Protein AF-A0A367IW79-F1 (afdb_monomer_lite)

Structure (mmCIF, N/CA/C/O backbone):
data_AF-A0A367IW79-F1
#
_entry.id   AF-A0A367IW79-F1
#
loop_
_atom_site.group_PDB
_atom_site.id
_atom_site.type_symbol
_atom_site.label_atom_id
_atom_site.label_alt_id
_atom_site.label_comp_id
_atom_site.label_asym_id
_atom_site.label_entity_id
_atom_site.label_seq_id
_atom_site.pdbx_PDB_ins_code
_atom_site.Cartn_x
_atom_site.Cartn_y
_atom_site.Cartn_z
_atom_site.occupancy
_atom_site.B_iso_or_equiv
_atom_site.auth_seq_id
_atom_site.auth_comp_id
_atom_site.auth_asym_id
_atom_site.auth_atom_id
_atom_site.pdbx_PDB_model_num
ATOM 1 N N . MET A 1 1 ? -2.293 7.408 -45.514 1.00 47.38 1 MET A N 1
ATOM 2 C CA . MET A 1 1 ? -1.180 6.440 -45.334 1.00 47.38 1 MET A CA 1
ATOM 3 C C . MET A 1 1 ? -1.683 4.996 -45.491 1.00 47.38 1 MET A C 1
ATOM 5 O O . MET A 1 1 ? -0.898 4.066 -45.421 1.00 47.38 1 MET A O 1
ATOM 9 N N . ASP A 1 2 ? -2.969 4.814 -45.803 1.00 53.84 2 ASP A N 1
ATOM 10 C CA . ASP A 1 2 ? -3.762 3.587 -45.620 1.00 53.84 2 ASP A CA 1
ATOM 11 C C . ASP A 1 2 ? -3.792 2.660 -46.850 1.00 53.84 2 ASP A C 1
ATOM 13 O O . ASP A 1 2 ? -4.723 1.886 -47.039 1.00 53.84 2 ASP A O 1
ATOM 17 N N . LYS A 1 3 ? -2.796 2.774 -47.737 1.00 63.28 3 LYS A N 1
ATOM 18 C CA . LYS A 1 3 ? -2.649 1.950 -48.958 1.00 63.28 3 LYS A CA 1
ATOM 19 C C . LYS A 1 3 ? -1.242 1.368 -49.106 1.00 63.28 3 LYS A C 1
ATOM 21 O O . LYS A 1 3 ? -0.773 1.142 -50.220 1.00 63.28 3 LYS A O 1
ATOM 26 N N . TRP A 1 4 ? -0.506 1.245 -48.007 1.00 70.12 4 TRP A N 1
ATOM 27 C CA . TRP A 1 4 ? 0.804 0.604 -48.026 1.00 70.12 4 TRP A CA 1
ATOM 28 C C . TRP A 1 4 ? 0.654 -0.795 -47.451 1.00 70.12 4 TRP A C 1
ATOM 30 O O . TRP A 1 4 ? 0.354 -0.948 -46.272 1.00 70.12 4 TRP A O 1
ATOM 40 N N . ASP A 1 5 ? 0.848 -1.796 -48.302 1.00 75.44 5 ASP A N 1
ATOM 41 C CA . ASP A 1 5 ? 0.901 -3.192 -47.884 1.00 75.44 5 ASP A CA 1
ATOM 42 C C . ASP A 1 5 ? 2.098 -3.406 -46.942 1.00 75.44 5 ASP A C 1
ATOM 44 O O . ASP A 1 5 ? 3.122 -2.722 -47.061 1.00 75.44 5 ASP A O 1
ATOM 48 N N . GLN A 1 6 ? 1.977 -4.353 -46.009 1.00 71.75 6 GLN A N 1
ATOM 49 C CA . GLN A 1 6 ? 2.986 -4.648 -44.980 1.00 71.75 6 GLN A CA 1
ATOM 50 C C . GLN A 1 6 ? 4.397 -4.833 -45.571 1.00 71.75 6 GLN A C 1
ATOM 52 O O . GLN A 1 6 ? 5.367 -4.288 -45.051 1.00 71.75 6 GLN A O 1
ATOM 57 N N . GLU A 1 7 ? 4.507 -5.490 -46.727 1.00 72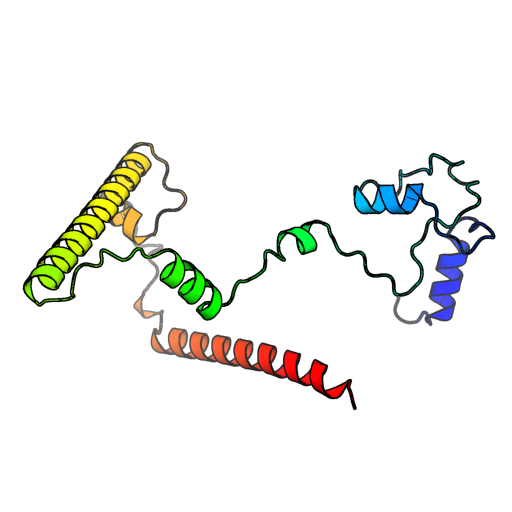.88 7 GLU A N 1
ATOM 58 C CA . GLU A 1 7 ? 5.774 -5.673 -47.448 1.00 72.88 7 GLU A CA 1
ATOM 59 C C . GLU A 1 7 ? 6.397 -4.345 -47.908 1.00 72.88 7 GLU A C 1
ATOM 61 O O . GLU A 1 7 ? 7.615 -4.157 -47.879 1.00 72.88 7 GLU A O 1
ATOM 66 N N . LYS A 1 8 ? 5.565 -3.382 -48.316 1.00 73.25 8 LYS A N 1
ATOM 67 C CA . LYS A 1 8 ? 6.014 -2.064 -48.772 1.00 73.25 8 LYS A CA 1
ATOM 68 C C . LYS A 1 8 ? 6.454 -1.191 -47.600 1.00 73.25 8 LYS A C 1
ATOM 70 O O . LYS A 1 8 ? 7.414 -0.430 -47.730 1.00 73.25 8 LYS A O 1
ATOM 75 N N . LEU A 1 9 ? 5.796 -1.328 -46.449 1.00 71.94 9 LEU A N 1
ATOM 76 C CA . LEU A 1 9 ? 6.240 -0.729 -45.190 1.00 71.94 9 LEU A CA 1
ATOM 77 C C . LEU A 1 9 ? 7.589 -1.308 -44.753 1.00 71.94 9 LEU A C 1
ATOM 79 O O . LEU A 1 9 ? 8.504 -0.543 -44.450 1.00 71.94 9 LEU A O 1
ATOM 83 N N . GLU A 1 10 ? 7.752 -2.628 -44.804 1.00 70.06 10 GLU A N 1
ATOM 84 C CA . GLU A 1 10 ? 9.011 -3.301 -44.469 1.00 70.06 10 GLU A CA 1
ATOM 85 C C . GLU A 1 10 ? 10.159 -2.877 -45.393 1.00 70.06 10 GLU A C 1
ATOM 87 O O . GLU A 1 10 ? 11.248 -2.584 -44.903 1.00 70.06 10 GLU A O 1
ATOM 92 N N . GLN A 1 11 ? 9.921 -2.721 -46.699 1.00 71.56 11 GLN A N 1
ATOM 93 C CA . GLN A 1 11 ? 10.927 -2.206 -47.643 1.00 71.56 11 GLN A CA 1
ATOM 94 C C . GLN A 1 11 ? 11.335 -0.751 -47.354 1.00 71.56 11 GLN A C 1
ATOM 96 O O . GLN A 1 11 ? 12.514 -0.389 -47.447 1.00 71.56 11 GLN A O 1
ATOM 101 N N . VAL A 1 12 ? 10.386 0.111 -46.980 1.00 70.06 12 VAL A N 1
ATOM 102 C CA . VAL A 1 12 ? 10.679 1.514 -46.631 1.00 70.06 12 VAL A CA 1
ATOM 103 C C . VAL A 1 12 ? 11.388 1.614 -45.274 1.00 70.06 12 VAL A C 1
ATOM 105 O O . VAL A 1 12 ? 12.249 2.475 -45.089 1.00 70.06 12 VAL A O 1
ATOM 108 N N . VAL A 1 13 ? 11.086 0.720 -44.332 1.00 65.19 13 VAL A N 1
ATOM 109 C CA . VAL A 1 13 ? 11.783 0.638 -43.040 1.00 65.19 13 VAL A CA 1
ATOM 110 C C . VAL A 1 13 ? 13.196 0.083 -43.223 1.00 65.19 13 VAL A C 1
ATOM 112 O O . VAL A 1 13 ? 14.143 0.673 -42.711 1.00 65.19 13 VAL A O 1
ATOM 115 N N . GLN A 1 14 ? 13.376 -0.970 -44.022 1.00 64.12 14 GLN A N 1
ATOM 116 C CA . GLN A 1 14 ? 14.695 -1.531 -44.338 1.00 64.12 14 GLN A CA 1
ATOM 117 C C . GLN A 1 14 ? 15.586 -0.557 -45.120 1.00 64.12 14 GLN A C 1
ATOM 119 O O . GLN A 1 14 ? 16.795 -0.551 -44.913 1.00 64.12 14 GLN A O 1
ATOM 124 N N . SER A 1 15 ? 15.016 0.296 -45.978 1.00 62.56 15 SER A N 1
ATOM 125 C CA . SER A 1 15 ? 15.785 1.334 -46.686 1.00 62.56 15 SER A CA 1
ATOM 126 C C . SER A 1 15 ? 16.146 2.542 -45.812 1.00 62.56 15 SER A C 1
ATOM 128 O O . SER A 1 15 ? 17.090 3.261 -46.139 1.00 62.56 15 SER A O 1
ATOM 130 N N . LYS A 1 16 ? 15.439 2.760 -44.693 1.00 58.78 16 LYS A N 1
ATOM 131 C CA . LYS A 1 16 ? 15.739 3.818 -43.710 1.00 58.78 16 LYS A CA 1
ATOM 132 C C . LYS A 1 16 ? 16.613 3.347 -42.547 1.00 58.78 16 LYS A C 1
ATOM 134 O O . LYS A 1 16 ? 17.366 4.149 -41.997 1.00 58.78 16 LYS A O 1
ATOM 139 N N . SER A 1 17 ? 16.530 2.077 -42.162 1.00 58.81 17 SER A N 1
ATOM 140 C CA . SER A 1 17 ? 17.414 1.486 -41.160 1.00 58.81 17 SER A CA 1
ATOM 141 C C . SER A 1 17 ? 18.809 1.289 -41.751 1.00 58.81 17 SER A C 1
ATOM 143 O O . SER A 1 17 ? 18.986 0.629 -42.769 1.00 58.81 17 SER A O 1
ATOM 145 N N . GLY A 1 18 ? 19.823 1.852 -41.092 1.00 59.69 18 GLY A N 1
ATOM 146 C CA . GLY A 1 18 ? 21.223 1.626 -41.451 1.00 59.69 18 GLY A CA 1
ATOM 147 C C . GLY A 1 18 ? 21.587 0.135 -41.486 1.00 59.69 18 GLY A C 1
ATOM 148 O O . GLY A 1 18 ? 20.914 -0.697 -40.869 1.00 59.69 18 GLY A O 1
ATOM 149 N N . LYS A 1 19 ? 22.665 -0.181 -42.224 1.00 60.19 19 LYS A N 1
ATOM 150 C CA . LYS A 1 19 ? 23.209 -1.535 -42.437 1.00 60.19 19 LYS A CA 1
ATOM 151 C C . LYS A 1 19 ? 23.152 -2.353 -41.145 1.00 60.19 19 LYS A C 1
ATOM 153 O O . LYS A 1 19 ? 23.870 -2.057 -40.194 1.00 60.19 19 LYS A O 1
ATOM 158 N N . GLN A 1 20 ? 22.293 -3.369 -41.121 1.00 61.88 20 GLN A N 1
ATOM 159 C CA . GLN A 1 20 ? 22.241 -4.297 -40.000 1.00 61.88 20 GLN A CA 1
ATOM 160 C C . GLN A 1 20 ? 23.488 -5.188 -40.032 1.00 61.88 20 GLN A C 1
ATOM 162 O O . GLN A 1 20 ? 23.940 -5.572 -41.116 1.00 61.88 20 GLN A O 1
ATOM 167 N N . PRO A 1 21 ? 24.073 -5.501 -38.870 1.00 66.44 21 PRO A N 1
ATOM 168 C CA . PRO A 1 21 ? 25.231 -6.371 -38.817 1.00 66.44 21 PRO A CA 1
ATOM 169 C C . PRO A 1 21 ? 24.871 -7.805 -39.235 1.00 66.44 21 PRO A C 1
ATOM 171 O O . PRO A 1 21 ? 23.726 -8.227 -39.080 1.00 66.44 21 PRO A O 1
ATOM 174 N N . PRO A 1 22 ? 25.846 -8.575 -39.747 1.00 66.50 22 PRO A N 1
ATOM 175 C CA . PRO A 1 22 ? 25.610 -9.879 -40.371 1.00 66.50 22 PRO A CA 1
ATOM 176 C C . PRO A 1 22 ? 25.340 -11.020 -39.378 1.00 66.50 22 PRO A C 1
ATOM 178 O O . PRO A 1 22 ? 25.234 -12.164 -39.805 1.00 66.50 22 PRO A O 1
ATOM 181 N N . THR A 1 23 ? 25.300 -10.756 -38.066 1.00 73.81 23 THR A N 1
ATOM 182 C CA . THR A 1 23 ? 25.113 -11.806 -37.054 1.00 73.81 23 THR A CA 1
ATOM 183 C C . THR A 1 23 ? 23.743 -11.709 -36.389 1.00 73.81 23 THR A C 1
ATOM 185 O O . THR A 1 23 ? 23.296 -10.623 -36.026 1.00 73.81 23 THR A O 1
ATOM 188 N N . ASP A 1 24 ? 23.110 -12.865 -36.177 1.00 74.25 24 ASP A N 1
ATOM 189 C CA . ASP A 1 24 ? 21.815 -12.990 -35.488 1.00 74.25 24 ASP A CA 1
ATOM 190 C C . ASP A 1 24 ? 21.933 -12.922 -33.955 1.00 74.25 24 ASP A C 1
ATOM 192 O O . ASP A 1 24 ? 20.937 -12.956 -33.233 1.00 74.25 24 ASP A O 1
ATOM 196 N N . ILE A 1 25 ? 23.157 -12.806 -33.434 1.00 82.62 25 ILE A N 1
ATOM 197 C CA . ILE A 1 25 ? 23.424 -12.699 -32.000 1.00 82.62 25 ILE A CA 1
ATOM 198 C C . ILE A 1 25 ? 23.182 -11.254 -31.556 1.00 82.62 25 ILE A C 1
ATOM 200 O O . ILE A 1 25 ? 23.768 -10.313 -32.099 1.00 82.62 25 ILE A O 1
ATOM 204 N N . VAL A 1 26 ? 22.349 -11.084 -30.529 1.00 83.88 26 VAL A N 1
ATOM 205 C CA . VAL A 1 26 ? 22.054 -9.779 -29.924 1.00 83.88 26 VAL A CA 1
ATOM 206 C C . VAL A 1 26 ? 23.263 -9.274 -29.134 1.00 83.88 26 VAL A C 1
ATOM 208 O O . VAL A 1 26 ? 23.896 -10.018 -28.383 1.00 83.88 26 VAL A O 1
ATOM 211 N N . CYS A 1 27 ? 23.591 -7.991 -29.282 1.00 86.56 27 CYS A N 1
ATOM 212 C CA . CYS A 1 27 ? 24.703 -7.374 -28.565 1.00 86.56 27 CYS A CA 1
ATOM 213 C C . CYS A 1 27 ? 24.458 -7.349 -27.045 1.00 86.56 27 CYS A C 1
ATOM 215 O O . CYS A 1 27 ? 23.433 -6.856 -26.578 1.00 86.56 27 CYS A O 1
ATOM 217 N N . LYS A 1 28 ? 25.439 -7.793 -26.247 1.00 87.12 28 LYS A N 1
ATOM 218 C CA . LYS A 1 28 ? 25.352 -7.774 -24.774 1.00 87.12 28 LYS A CA 1
ATOM 219 C C . LYS A 1 28 ? 25.115 -6.365 -24.211 1.00 87.12 28 LYS A C 1
ATOM 221 O O . LYS A 1 28 ? 24.285 -6.186 -23.330 1.00 87.12 28 LYS A O 1
ATOM 226 N N . PHE A 1 29 ? 25.807 -5.365 -24.756 1.00 85.50 29 PHE A N 1
ATOM 227 C CA . PHE A 1 29 ? 25.670 -3.971 -24.320 1.00 85.50 29 PHE A CA 1
ATOM 228 C C . PHE A 1 29 ? 24.311 -3.369 -24.681 1.00 85.50 29 PHE A C 1
ATOM 230 O O . PHE A 1 29 ? 23.856 -2.438 -24.027 1.00 85.50 29 PHE A O 1
ATOM 237 N N . PHE A 1 30 ? 23.654 -3.907 -25.709 1.00 85.56 30 PHE A N 1
ATOM 238 C CA . PHE A 1 30 ? 22.299 -3.511 -26.069 1.00 85.56 30 PHE A CA 1
ATOM 239 C C . PHE A 1 30 ? 21.277 -4.044 -25.063 1.00 85.56 30 PHE A C 1
ATOM 241 O O . PHE A 1 30 ? 20.417 -3.285 -24.627 1.00 85.56 30 PHE A O 1
ATOM 248 N N . LEU A 1 31 ? 21.420 -5.299 -24.619 1.00 85.62 31 LEU A N 1
ATOM 249 C CA . LEU A 1 31 ? 20.585 -5.853 -23.546 1.00 85.62 31 LEU A CA 1
ATOM 250 C C . LEU A 1 31 ? 20.727 -5.035 -22.252 1.00 85.62 31 LEU A C 1
ATOM 252 O O . LEU A 1 31 ? 19.726 -4.645 -21.660 1.00 85.62 31 LEU A O 1
ATOM 256 N N . GLU A 1 32 ? 21.955 -4.675 -21.875 1.00 85.31 32 GLU A N 1
ATOM 257 C CA . GLU A 1 32 ? 22.221 -3.838 -20.696 1.00 85.31 32 GLU A CA 1
ATOM 258 C C . GLU A 1 32 ? 21.640 -2.416 -20.829 1.00 85.31 32 GLU A C 1
ATOM 260 O O . GLU A 1 32 ? 21.086 -1.861 -19.876 1.00 85.31 32 GLU A O 1
ATOM 265 N N . ALA A 1 33 ? 21.721 -1.812 -22.019 1.00 85.69 33 ALA A N 1
ATOM 266 C CA . ALA A 1 33 ? 21.139 -0.498 -22.290 1.00 85.69 33 ALA A CA 1
ATOM 267 C C . ALA A 1 33 ? 19.606 -0.510 -22.229 1.00 85.69 33 ALA A C 1
ATOM 269 O O . ALA A 1 33 ? 19.0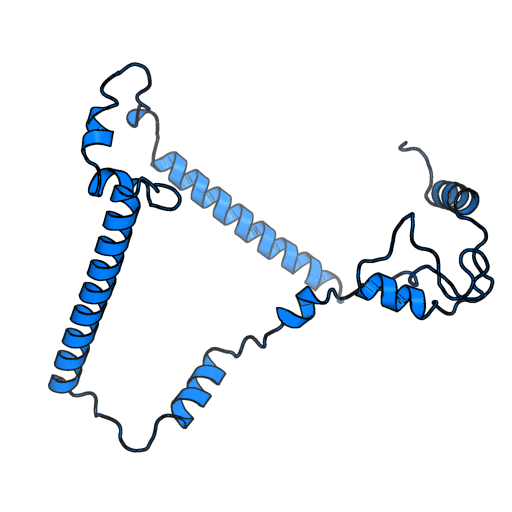01 0.441 -21.732 1.00 85.69 33 ALA A O 1
ATOM 270 N N . ILE A 1 34 ? 18.983 -1.595 -22.690 1.00 84.12 34 ILE A N 1
ATOM 271 C CA . ILE A 1 34 ? 17.538 -1.802 -22.584 1.00 84.12 34 ILE A CA 1
ATOM 272 C C . ILE A 1 34 ? 17.127 -2.002 -21.123 1.00 84.12 34 ILE A C 1
ATOM 274 O O . ILE A 1 34 ? 16.224 -1.324 -20.645 1.00 84.12 34 ILE A O 1
ATOM 278 N N . GLU A 1 35 ? 17.833 -2.849 -20.372 1.00 82.25 35 GLU A N 1
ATOM 279 C CA . GLU A 1 35 ? 17.561 -3.084 -18.945 1.00 82.25 35 GLU A CA 1
ATOM 280 C C . GLU A 1 35 ? 17.790 -1.855 -18.051 1.00 82.25 35 GLU A C 1
ATOM 282 O O . GLU A 1 35 ? 17.310 -1.806 -16.911 1.00 82.25 35 GLU A O 1
ATOM 287 N N . SER A 1 36 ? 18.567 -0.885 -18.533 1.00 81.38 36 SER A N 1
ATOM 288 C CA . SER A 1 36 ? 18.826 0.388 -17.859 1.00 81.38 36 SER A CA 1
ATOM 289 C C . SER A 1 36 ? 18.028 1.560 -18.437 1.00 81.38 36 SER A C 1
ATOM 291 O O . SER A 1 36 ? 18.232 2.685 -17.985 1.00 81.38 36 SER A O 1
ATOM 293 N N . ASN A 1 37 ? 17.117 1.320 -19.393 1.00 79.56 37 ASN A N 1
ATOM 294 C CA . ASN A 1 37 ? 16.337 2.349 -20.099 1.00 79.56 37 ASN A CA 1
ATOM 295 C C . ASN A 1 37 ? 17.195 3.467 -20.728 1.00 79.56 37 ASN A C 1
ATOM 297 O O . ASN A 1 37 ? 16.747 4.600 -20.886 1.00 79.56 37 ASN A O 1
ATOM 301 N N . LYS A 1 38 ? 18.446 3.161 -21.086 1.00 80.50 38 LYS A N 1
ATOM 302 C CA . LYS A 1 38 ? 19.393 4.093 -21.725 1.00 80.50 38 LYS A CA 1
ATOM 303 C C . LYS A 1 38 ? 19.454 3.927 -23.245 1.00 80.50 38 LYS A C 1
ATOM 305 O O . LYS A 1 38 ? 20.257 4.591 -23.896 1.00 80.50 38 LYS A O 1
ATOM 310 N N . TYR A 1 39 ? 18.640 3.036 -23.809 1.00 76.94 39 TYR A N 1
ATOM 311 C CA . TYR A 1 39 ? 18.519 2.851 -25.252 1.00 76.94 39 TYR A CA 1
ATOM 312 C C . TYR A 1 39 ? 17.720 4.006 -25.881 1.00 76.94 39 TYR A C 1
ATOM 314 O O . TYR A 1 39 ? 16.771 4.515 -25.289 1.00 76.94 39 TYR A O 1
ATOM 322 N N . GLY A 1 40 ? 18.098 4.447 -27.081 1.00 74.38 40 GLY A N 1
ATOM 323 C CA . GLY A 1 40 ? 17.420 5.552 -27.759 1.00 74.38 40 GLY A CA 1
ATOM 324 C C . GLY A 1 40 ? 18.180 6.060 -28.979 1.00 74.38 40 GLY A C 1
ATOM 325 O O . GLY A 1 40 ? 19.207 5.507 -29.357 1.00 74.38 40 GLY A O 1
ATOM 326 N N . TRP A 1 41 ? 17.682 7.141 -29.581 1.00 71.62 41 TRP A N 1
ATOM 327 C CA . TRP A 1 41 ? 18.242 7.729 -30.807 1.00 71.62 41 TRP A CA 1
ATOM 328 C C . TRP A 1 41 ? 19.709 8.184 -30.674 1.00 71.62 41 TRP A C 1
ATOM 330 O O . TRP A 1 41 ? 20.442 8.180 -31.655 1.00 71.62 41 TRP A O 1
ATOM 340 N N . PHE A 1 42 ? 20.149 8.532 -29.461 1.00 72.25 42 PHE A N 1
ATOM 341 C CA . PHE A 1 42 ? 21.535 8.925 -29.161 1.00 72.25 42 PHE A CA 1
ATOM 342 C C . PHE A 1 42 ? 22.381 7.794 -28.562 1.00 72.25 42 PHE A C 1
ATOM 344 O O . PHE A 1 42 ? 23.505 8.033 -28.123 1.00 72.25 42 PHE A O 1
ATOM 351 N N . TRP A 1 43 ? 21.848 6.573 -28.483 1.00 82.31 43 TRP A N 1
ATOM 352 C CA . TRP A 1 43 ? 22.581 5.457 -27.902 1.00 82.31 43 TRP A CA 1
ATOM 353 C C . TRP A 1 43 ? 23.492 4.809 -28.945 1.00 82.31 43 TRP A C 1
ATOM 355 O O . TRP A 1 43 ? 23.027 4.223 -29.922 1.00 82.31 43 TRP A O 1
ATOM 365 N N . GLU A 1 44 ? 24.799 4.879 -28.707 1.00 81.06 44 GLU A N 1
ATOM 366 C CA . GLU A 1 44 ? 25.810 4.185 -29.497 1.00 81.06 44 GLU A CA 1
ATOM 367 C C . GLU A 1 44 ? 26.378 3.006 -28.707 1.00 81.06 44 GLU A C 1
ATOM 369 O O . GLU A 1 44 ? 26.685 3.105 -27.517 1.00 81.06 44 GLU A O 1
ATOM 374 N N . CYS A 1 45 ? 26.536 1.864 -29.377 1.00 81.88 45 CYS A N 1
ATOM 375 C CA . CYS A 1 45 ? 27.113 0.691 -28.742 1.00 81.88 45 CYS A CA 1
ATOM 376 C C . CYS A 1 45 ? 28.587 0.940 -28.365 1.00 81.88 45 CYS A C 1
ATOM 378 O O . CYS A 1 45 ? 29.382 1.289 -29.236 1.00 81.88 45 CYS A O 1
ATOM 380 N N . PRO A 1 46 ? 29.021 0.659 -27.126 1.00 83.56 46 PRO A N 1
ATOM 381 C CA . PRO A 1 46 ? 30.431 0.786 -26.743 1.00 83.56 46 PRO A CA 1
ATOM 382 C C . PRO A 1 46 ? 31.343 -0.236 -27.452 1.00 83.56 46 PRO A C 1
ATOM 384 O O . PRO A 1 46 ? 32.556 -0.062 -27.494 1.00 83.56 46 PRO A O 1
ATOM 387 N N . ASN A 1 47 ? 30.774 -1.284 -28.058 1.00 72.50 47 ASN A N 1
ATOM 388 C CA . ASN A 1 47 ? 31.477 -2.293 -28.854 1.00 72.50 47 ASN A CA 1
ATOM 389 C C . ASN A 1 47 ? 31.454 -1.955 -30.359 1.00 72.50 47 ASN A C 1
ATOM 391 O O . ASN A 1 47 ? 31.057 -2.781 -31.184 1.00 72.50 47 ASN A O 1
ATOM 395 N N . GLY A 1 48 ? 31.825 -0.718 -30.705 1.00 71.38 48 GLY A N 1
ATOM 396 C CA . GLY A 1 48 ? 32.005 -0.275 -32.095 1.00 71.38 48 GLY A CA 1
ATOM 397 C C . GLY A 1 48 ? 30.865 0.551 -32.702 1.00 71.38 48 GLY A C 1
ATOM 398 O O . GLY A 1 48 ? 30.836 0.728 -33.913 1.00 71.38 48 GLY A O 1
ATOM 399 N N . GLY A 1 49 ? 29.926 1.069 -31.910 1.00 77.00 49 GLY A N 1
ATOM 400 C CA . GLY A 1 49 ? 28.880 1.989 -32.368 1.00 77.00 49 GLY A CA 1
ATOM 401 C C . GLY A 1 49 ? 28.076 1.425 -33.542 1.00 77.00 49 GLY A C 1
ATOM 402 O O . GLY A 1 49 ? 27.430 0.383 -33.426 1.00 77.00 49 GLY A O 1
ATOM 403 N N . VAL A 1 50 ? 28.160 2.101 -34.690 1.00 69.19 50 VAL A N 1
ATOM 404 C CA . VAL A 1 50 ? 27.500 1.722 -35.954 1.00 69.19 50 VAL A CA 1
ATOM 405 C C . VAL A 1 50 ? 28.150 0.498 -36.628 1.00 69.19 50 VAL A C 1
ATOM 407 O O . VAL A 1 50 ? 27.515 -0.156 -37.450 1.00 69.19 50 VAL A O 1
ATOM 410 N N . THR A 1 51 ? 29.392 0.143 -36.283 1.00 72.69 51 THR A N 1
ATOM 411 C CA . THR A 1 51 ? 30.118 -1.015 -36.845 1.00 72.69 51 THR A CA 1
ATOM 412 C C . THR A 1 51 ? 30.121 -2.236 -35.926 1.00 72.69 51 THR A C 1
ATOM 414 O O . THR A 1 51 ? 30.877 -3.182 -36.162 1.00 72.69 51 THR A O 1
ATOM 417 N N . CYS A 1 52 ? 29.281 -2.252 -34.885 1.00 78.75 52 CYS A N 1
ATOM 418 C CA . CYS A 1 52 ? 29.191 -3.408 -34.001 1.00 78.75 52 CYS A CA 1
ATOM 419 C C . CYS A 1 52 ? 28.872 -4.678 -34.796 1.00 78.75 52 CYS A C 1
ATOM 421 O O . CYS A 1 52 ? 27.978 -4.698 -35.637 1.00 78.75 52 CYS A O 1
ATOM 423 N N . LYS A 1 53 ? 29.585 -5.766 -34.497 1.00 78.94 53 LYS A N 1
ATOM 424 C CA . LYS A 1 53 ? 29.389 -7.068 -35.147 1.00 78.94 53 LYS A CA 1
ATOM 425 C C . LYS A 1 53 ? 28.036 -7.711 -34.806 1.00 78.94 53 LYS A C 1
ATOM 427 O O . LYS A 1 53 ? 27.590 -8.583 -35.548 1.00 78.94 53 LYS A O 1
ATOM 432 N N . TYR A 1 54 ? 27.417 -7.308 -33.696 1.00 83.00 54 TYR A N 1
ATOM 433 C CA . TYR A 1 54 ? 26.231 -7.928 -33.098 1.00 83.00 54 TYR A CA 1
ATOM 434 C C . TYR A 1 54 ? 24.977 -7.070 -33.282 1.00 83.00 54 TYR A C 1
ATOM 436 O O . TYR A 1 54 ? 25.060 -5.844 -33.327 1.00 83.00 54 TYR A O 1
ATOM 444 N N . ARG A 1 55 ? 23.805 -7.707 -33.352 1.00 82.31 55 ARG A N 1
ATOM 445 C CA . ARG A 1 55 ? 22.522 -7.050 -33.641 1.00 82.31 55 ARG A CA 1
ATOM 446 C C . ARG A 1 55 ? 22.063 -6.145 -32.489 1.00 82.31 55 ARG A C 1
ATOM 448 O O . ARG A 1 55 ? 22.037 -6.564 -31.332 1.00 82.31 55 ARG A O 1
ATOM 455 N N . HIS A 1 56 ? 21.652 -4.919 -32.820 1.00 81.19 56 HIS A N 1
ATOM 456 C CA . HIS A 1 56 ? 21.070 -3.926 -31.896 1.00 81.19 56 HIS A CA 1
ATOM 457 C C . HIS A 1 56 ? 19.542 -3.865 -32.002 1.00 81.19 56 HIS A C 1
ATOM 459 O O . HIS A 1 56 ? 18.942 -2.795 -32.055 1.00 81.19 56 HIS A O 1
ATOM 465 N N . ALA A 1 57 ? 18.912 -5.029 -32.107 1.00 81.69 57 ALA A N 1
ATOM 466 C CA . ALA A 1 57 ? 17.467 -5.169 -32.132 1.00 81.69 57 ALA A CA 1
ATOM 467 C C . ALA A 1 57 ? 17.101 -6.468 -31.422 1.00 81.69 57 ALA A C 1
ATOM 469 O O . ALA A 1 57 ? 17.800 -7.473 -31.577 1.00 81.69 57 ALA A O 1
ATOM 470 N N . LEU A 1 58 ? 16.022 -6.439 -30.642 1.00 79.81 58 LEU A N 1
ATOM 471 C CA . LEU A 1 58 ? 15.494 -7.648 -30.027 1.00 79.81 58 LEU A CA 1
ATOM 472 C C . LEU A 1 58 ? 14.941 -8.572 -31.126 1.00 79.81 58 LEU A C 1
ATOM 474 O O . LEU A 1 58 ? 14.391 -8.075 -32.116 1.00 79.81 58 LEU A O 1
ATOM 478 N N . PRO A 1 59 ? 15.091 -9.898 -30.985 1.00 81.12 59 PRO A N 1
ATOM 479 C CA . PRO A 1 59 ? 14.445 -10.850 -31.873 1.00 81.12 59 PRO A CA 1
ATOM 480 C C . PRO A 1 59 ? 12.923 -10.634 -31.891 1.00 81.12 59 PRO A C 1
ATOM 482 O O . PRO A 1 59 ? 12.350 -10.241 -30.866 1.00 81.12 59 PRO A O 1
ATOM 485 N N . PRO A 1 60 ? 12.257 -10.887 -33.030 1.00 79.12 60 PRO A N 1
ATOM 486 C CA . PRO A 1 60 ? 10.804 -10.794 -33.104 1.00 79.12 60 PRO A CA 1
ATOM 487 C C . PRO A 1 60 ? 10.168 -11.725 -32.058 1.00 79.12 60 PRO A C 1
ATOM 489 O O . PRO A 1 60 ? 10.558 -12.883 -31.940 1.00 79.12 60 PRO A O 1
ATOM 492 N N . GLY A 1 61 ? 9.218 -11.202 -31.276 1.00 74.69 61 GLY A N 1
ATOM 493 C CA . GLY A 1 61 ? 8.522 -11.943 -30.215 1.00 74.69 61 GLY A CA 1
ATOM 494 C C . GLY A 1 61 ? 9.148 -11.870 -28.814 1.00 74.69 61 GLY A C 1
ATOM 495 O O . GLY A 1 61 ? 8.561 -12.400 -27.873 1.00 74.69 61 GLY A O 1
ATOM 496 N N . PHE A 1 62 ? 10.295 -11.205 -28.621 1.00 76.62 62 PHE A N 1
ATOM 497 C CA . PHE A 1 62 ? 10.859 -11.029 -27.277 1.00 76.62 62 PHE A CA 1
ATOM 498 C C . PHE A 1 62 ? 10.160 -9.891 -26.518 1.00 76.62 62 PHE A C 1
ATOM 500 O O . PHE A 1 62 ? 10.265 -8.721 -26.891 1.00 76.62 62 PHE A O 1
ATOM 507 N N . VAL A 1 63 ? 9.492 -10.230 -25.414 1.00 75.44 63 VAL A N 1
ATOM 508 C CA . VAL A 1 63 ? 8.854 -9.270 -24.503 1.00 75.44 63 VAL A CA 1
ATOM 509 C C . VAL A 1 63 ? 9.792 -8.986 -23.329 1.00 75.44 63 VAL A C 1
ATOM 511 O O . VAL A 1 63 ? 10.121 -9.882 -22.551 1.00 75.44 63 VAL A O 1
ATOM 514 N N . LEU A 1 64 ? 10.231 -7.733 -23.188 1.00 69.56 64 LEU A N 1
ATOM 515 C CA . LEU A 1 64 ? 11.048 -7.306 -22.053 1.00 69.56 64 LEU A CA 1
ATOM 516 C C . LEU A 1 64 ? 10.182 -7.256 -20.787 1.00 69.56 64 LEU A C 1
ATOM 518 O O . LEU A 1 64 ? 9.293 -6.415 -20.672 1.00 69.56 64 LEU A O 1
ATOM 522 N N . LYS A 1 65 ? 10.468 -8.120 -19.809 1.00 66.81 65 LYS A N 1
ATOM 523 C CA . LYS A 1 65 ? 9.889 -7.993 -18.467 1.00 66.81 65 LYS A CA 1
ATOM 524 C C . LYS A 1 65 ? 10.529 -6.779 -17.790 1.00 66.81 65 LYS A C 1
ATOM 526 O O . LYS A 1 65 ? 11.719 -6.806 -17.478 1.00 66.81 65 LYS A O 1
ATOM 531 N N . SER A 1 66 ? 9.774 -5.694 -17.622 1.00 63.06 66 SER A N 1
ATOM 532 C CA . SER A 1 66 ? 10.259 -4.511 -16.908 1.00 63.06 66 SER A CA 1
ATOM 533 C C . SER A 1 66 ? 10.643 -4.893 -15.473 1.00 63.06 66 SER A C 1
ATOM 535 O O . SER A 1 66 ? 10.019 -5.758 -14.859 1.00 63.06 66 SER A O 1
ATOM 537 N N . LYS A 1 67 ? 11.679 -4.252 -14.915 1.00 58.72 67 LYS A N 1
ATOM 538 C CA . LYS A 1 67 ? 12.088 -4.483 -13.517 1.00 58.72 67 LYS A CA 1
ATOM 539 C C . LYS A 1 67 ? 10.952 -4.195 -12.525 1.00 58.72 67 LYS A C 1
ATOM 541 O O . LYS A 1 67 ? 10.872 -4.879 -11.516 1.00 58.72 67 LYS A O 1
ATOM 546 N N . GLN A 1 68 ? 10.051 -3.264 -12.857 1.00 56.19 68 GLN A N 1
ATOM 547 C CA . GLN A 1 68 ? 8.852 -2.977 -12.061 1.00 56.19 68 GLN A CA 1
ATOM 548 C C . GLN A 1 68 ? 7.939 -4.198 -11.922 1.00 56.19 68 GLN A C 1
ATOM 550 O O . GLN A 1 68 ? 7.518 -4.508 -10.816 1.00 56.19 68 GLN A O 1
ATOM 555 N N . ASN A 1 69 ? 7.740 -4.967 -12.996 1.00 54.34 69 ASN A N 1
ATOM 556 C CA . ASN A 1 69 ? 6.861 -6.136 -12.950 1.00 54.34 69 ASN A CA 1
ATOM 557 C C . ASN A 1 69 ? 7.425 -7.284 -12.093 1.00 54.34 69 ASN A C 1
ATOM 559 O O . ASN A 1 69 ? 6.688 -8.162 -11.676 1.00 54.34 69 ASN A O 1
ATOM 563 N N . LYS A 1 70 ? 8.738 -7.290 -11.824 1.00 54.25 70 LYS A N 1
ATOM 564 C CA . LYS A 1 70 ? 9.388 -8.306 -10.981 1.00 54.25 70 LYS A CA 1
ATOM 565 C C . LYS A 1 70 ? 9.375 -7.947 -9.491 1.00 54.25 70 LYS A C 1
ATOM 567 O O . LYS A 1 70 ? 9.577 -8.815 -8.654 1.00 54.25 70 LYS A O 1
ATOM 572 N N . GLU A 1 71 ? 9.190 -6.669 -9.164 1.00 54.00 71 GLU A N 1
ATOM 573 C CA . GLU A 1 71 ? 9.142 -6.171 -7.782 1.00 54.00 71 GLU A CA 1
ATOM 574 C C . GLU A 1 71 ? 7.695 -6.025 -7.274 1.00 54.00 71 GLU A C 1
ATOM 576 O O . GLU A 1 71 ? 7.464 -6.027 -6.065 1.00 54.00 71 GLU A O 1
ATOM 581 N N . GLU A 1 72 ? 6.726 -5.949 -8.194 1.00 53.75 72 GLU A N 1
ATOM 582 C CA . GLU A 1 72 ? 5.284 -6.049 -7.923 1.00 53.75 72 GLU A CA 1
ATOM 583 C C . GLU A 1 72 ? 4.797 -7.498 -7.790 1.00 53.75 72 GLU A C 1
ATOM 585 O O . GLU A 1 72 ? 3.793 -7.735 -7.132 1.00 53.75 72 GLU A O 1
ATOM 590 N N . GLU A 1 73 ? 5.567 -8.478 -8.270 1.00 54.50 73 GLU A N 1
ATOM 591 C CA . GLU A 1 73 ? 5.374 -9.910 -7.994 1.00 54.50 73 GLU A CA 1
ATOM 592 C C . GLU A 1 73 ? 5.838 -10.271 -6.563 1.00 54.50 73 GLU A C 1
ATOM 594 O O . GLU A 1 73 ? 6.480 -11.294 -6.318 1.00 54.50 73 GLU A O 1
ATOM 599 N N . LYS A 1 74 ? 5.557 -9.398 -5.586 1.00 55.25 74 LYS A N 1
ATOM 600 C CA . LYS A 1 74 ? 5.568 -9.790 -4.176 1.00 55.25 74 LYS A CA 1
ATOM 601 C C . LYS A 1 74 ? 4.472 -10.823 -4.043 1.00 55.25 74 LYS A C 1
ATOM 603 O O . LYS A 1 74 ? 3.310 -10.447 -4.029 1.00 55.25 74 LYS A O 1
ATOM 608 N N . GLU A 1 75 ? 4.888 -12.083 -4.004 1.00 59.72 75 GLU A N 1
ATOM 609 C CA . GLU A 1 75 ? 4.090 -13.269 -3.713 1.00 59.72 75 GLU A CA 1
ATOM 610 C C . GLU A 1 75 ? 2.869 -12.882 -2.876 1.00 59.72 75 GLU A C 1
ATOM 612 O O . GLU A 1 75 ? 2.982 -12.608 -1.677 1.00 59.72 75 GLU A O 1
ATOM 617 N N . GLU A 1 76 ? 1.719 -12.756 -3.540 1.00 64.19 76 GLU A N 1
ATOM 618 C CA . GLU A 1 76 ? 0.441 -12.543 -2.882 1.00 64.19 76 GLU A CA 1
ATOM 619 C C . GLU A 1 76 ? 0.158 -13.829 -2.117 1.00 64.19 76 GLU A C 1
ATOM 621 O O . GLU A 1 76 ? -0.417 -14.784 -2.633 1.00 64.19 76 GLU A O 1
ATOM 626 N N . ILE A 1 77 ? 0.693 -13.896 -0.901 1.00 68.88 77 ILE A N 1
ATOM 627 C CA . ILE A 1 77 ? 0.472 -15.010 0.004 1.00 68.88 77 ILE A CA 1
ATOM 628 C C . ILE A 1 77 ? -1.037 -15.094 0.186 1.00 68.88 77 ILE A C 1
ATOM 630 O O . ILE A 1 77 ? -1.672 -14.100 0.561 1.00 68.88 77 ILE A O 1
ATOM 634 N N . SER A 1 78 ? -1.608 -16.261 -0.102 1.00 85.38 78 SER A N 1
ATOM 635 C CA . SER A 1 78 ? -3.043 -16.445 0.051 1.00 85.38 78 SER A CA 1
ATOM 636 C C . SER A 1 78 ? -3.442 -16.155 1.496 1.00 85.38 78 SER A C 1
ATOM 638 O O . SER A 1 78 ? -2.653 -16.338 2.432 1.00 85.38 78 SER A O 1
ATOM 640 N N . ILE A 1 79 ? -4.675 -15.695 1.701 1.00 84.75 79 ILE A N 1
ATOM 641 C CA . ILE A 1 79 ? -5.181 -15.374 3.043 1.00 84.75 79 ILE A CA 1
ATOM 642 C C . ILE A 1 79 ? -5.053 -16.600 3.962 1.00 84.75 79 ILE A C 1
ATOM 644 O O . ILE A 1 79 ? -4.740 -16.456 5.141 1.00 84.75 79 ILE A O 1
ATOM 648 N N . GLU A 1 80 ? -5.229 -17.800 3.417 1.00 86.50 80 GLU A N 1
ATOM 649 C CA . GLU A 1 80 ? -5.071 -19.085 4.096 1.00 86.50 80 GLU A CA 1
ATOM 650 C C . GLU A 1 80 ? -3.637 -19.297 4.594 1.00 86.50 80 GLU A C 1
ATOM 652 O O . GLU A 1 80 ? -3.433 -19.528 5.786 1.00 86.50 80 GLU A O 1
ATOM 657 N N . ASP 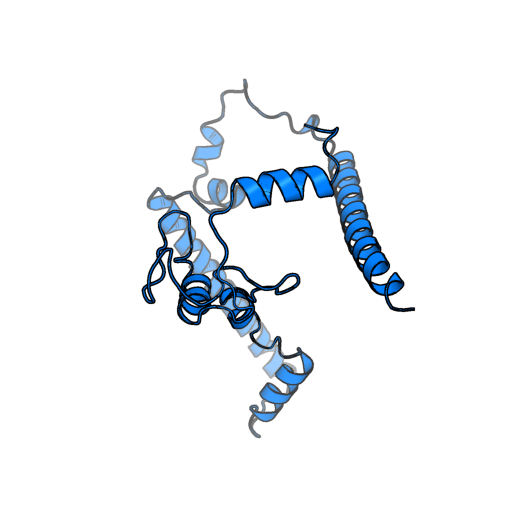A 1 81 ? -2.645 -19.132 3.719 1.00 86.44 81 ASP A N 1
ATOM 658 C CA . ASP A 1 81 ? -1.226 -19.298 4.054 1.00 86.44 81 ASP A CA 1
ATOM 659 C C . ASP A 1 81 ? -0.781 -18.272 5.104 1.00 86.44 81 ASP A C 1
ATOM 661 O O . ASP A 1 81 ? -0.077 -18.599 6.065 1.00 86.44 81 ASP A O 1
ATOM 665 N N . PHE A 1 82 ? -1.249 -17.026 4.981 1.00 87.75 82 PHE A N 1
ATOM 666 C CA . PHE A 1 82 ? -1.020 -15.998 5.993 1.00 87.75 82 PHE A CA 1
ATOM 667 C C . PHE A 1 82 ? -1.621 -16.393 7.352 1.00 87.75 82 PHE A C 1
ATOM 669 O O . PHE A 1 82 ? -0.957 -16.273 8.386 1.00 87.75 82 PHE A O 1
ATOM 676 N N . LEU A 1 83 ? -2.859 -16.897 7.367 1.00 87.62 83 LEU A N 1
ATOM 677 C CA . LEU A 1 83 ? -3.526 -17.338 8.593 1.00 87.62 83 LEU A CA 1
ATOM 678 C C . LEU A 1 83 ? -2.823 -18.540 9.234 1.00 87.62 83 LEU A C 1
ATOM 680 O O . LEU A 1 83 ? -2.720 -18.592 10.462 1.00 87.62 83 LEU A O 1
ATOM 684 N N . GLU A 1 84 ? -2.318 -19.485 8.443 1.00 86.69 84 GLU A N 1
ATOM 685 C CA . GLU A 1 84 ? -1.563 -20.634 8.951 1.00 86.69 84 GLU A CA 1
ATOM 686 C C . GLU A 1 84 ? -0.235 -20.206 9.579 1.00 86.69 84 GLU A C 1
ATOM 688 O O . GLU A 1 84 ? 0.077 -20.623 10.702 1.00 86.69 84 GLU A O 1
ATOM 693 N N . ILE A 1 85 ? 0.503 -19.308 8.921 1.00 87.06 85 ILE A N 1
ATOM 694 C CA . ILE A 1 85 ? 1.742 -18.730 9.455 1.00 87.06 85 ILE A CA 1
ATOM 695 C C . ILE A 1 85 ? 1.473 -18.017 10.785 1.00 87.06 85 ILE A C 1
ATOM 697 O O . ILE A 1 85 ? 2.176 -18.256 11.770 1.00 87.06 85 ILE A O 1
ATOM 701 N N . GLU A 1 86 ? 0.454 -17.159 10.845 1.00 88.56 86 GLU A N 1
ATOM 702 C CA . GLU A 1 86 ? 0.112 -16.434 12.071 1.00 88.56 86 GLU A CA 1
ATOM 703 C C . GLU A 1 86 ? -0.366 -17.381 13.180 1.00 88.56 86 GLU A C 1
ATOM 705 O O . GLU A 1 86 ? 0.060 -17.238 14.330 1.00 88.56 86 GLU A O 1
ATOM 710 N N . ARG A 1 87 ? -1.153 -18.418 12.856 1.00 87.06 87 ARG A N 1
ATOM 711 C CA . ARG A 1 87 ? -1.564 -19.449 13.826 1.00 87.06 87 ARG A CA 1
ATOM 712 C C . ARG A 1 87 ? -0.366 -20.186 14.416 1.00 87.06 87 ARG A C 1
ATOM 714 O O . ARG A 1 87 ? -0.371 -20.477 15.608 1.00 87.06 87 ARG A O 1
ATOM 721 N N . HIS A 1 88 ? 0.650 -20.483 13.609 1.00 83.62 88 HIS A N 1
ATOM 722 C CA . HIS A 1 88 ? 1.881 -21.113 14.086 1.00 83.62 88 HIS A CA 1
ATOM 723 C C . HIS A 1 88 ? 2.748 -20.176 14.939 1.00 83.62 88 HIS A C 1
ATOM 725 O O . HIS A 1 88 ? 3.452 -20.649 15.832 1.00 83.62 88 HIS A O 1
ATOM 731 N N . LYS A 1 89 ? 2.691 -18.860 14.701 1.00 87.69 89 LYS A N 1
ATOM 732 C CA . LYS A 1 89 ? 3.375 -17.851 15.530 1.00 87.69 89 LYS A CA 1
ATOM 733 C C . LYS A 1 89 ? 2.695 -17.624 16.881 1.00 87.69 89 LYS A C 1
ATOM 735 O O . LYS A 1 89 ? 3.363 -17.211 17.830 1.00 87.69 89 LYS A O 1
ATOM 740 N N . LEU A 1 90 ? 1.387 -17.868 16.986 1.00 84.75 90 LEU A N 1
ATOM 741 C CA . LEU A 1 90 ? 0.664 -17.794 18.255 1.00 84.75 90 LEU A CA 1
ATOM 742 C C . LEU A 1 90 ? 1.205 -18.857 19.228 1.00 84.75 90 LEU A C 1
ATOM 744 O O . LEU A 1 90 ? 1.089 -20.058 19.004 1.00 84.75 90 LEU A O 1
ATOM 748 N N . GLY A 1 91 ? 1.808 -18.398 20.327 1.00 85.00 91 GLY A N 1
ATOM 749 C CA . GLY A 1 91 ? 2.352 -19.266 21.372 1.00 85.00 91 GLY A CA 1
ATOM 750 C C . GLY A 1 91 ? 1.278 -20.016 22.184 1.00 85.00 91 GLY A C 1
ATOM 751 O O . GLY A 1 91 ? 0.079 -19.784 22.015 1.00 85.00 91 GLY A O 1
ATOM 752 N N . PRO A 1 92 ? 1.696 -20.885 23.124 1.00 78.88 92 PRO A N 1
ATOM 753 C CA . PRO A 1 92 ? 0.792 -21.737 23.909 1.00 78.88 92 PRO A CA 1
ATOM 754 C C . PRO A 1 92 ? -0.059 -20.976 24.943 1.00 78.88 92 PRO A C 1
ATOM 756 O O . PRO A 1 92 ? -1.037 -21.520 25.448 1.00 78.88 92 PRO A O 1
ATOM 759 N N . ASN A 1 93 ? 0.284 -19.723 25.261 1.00 81.19 93 ASN A N 1
ATOM 760 C CA . ASN A 1 93 ? -0.463 -18.888 26.203 1.00 81.19 93 ASN A CA 1
ATOM 761 C C . ASN A 1 93 ? -1.504 -18.047 25.457 1.00 81.19 93 ASN A C 1
ATOM 763 O O . ASN A 1 93 ? -1.221 -16.922 25.045 1.00 81.19 93 ASN A O 1
ATOM 767 N N . GLN A 1 94 ? -2.709 -18.589 25.293 1.00 80.94 94 GLN A N 1
ATOM 768 C CA . GLN A 1 94 ? -3.835 -17.896 24.666 1.00 80.94 94 GLN A CA 1
ATOM 769 C C . GLN A 1 94 ? -4.897 -17.548 25.710 1.00 80.94 94 GLN A C 1
ATOM 771 O O . GLN A 1 94 ? -5.202 -18.346 26.597 1.00 80.94 94 GLN A O 1
ATOM 776 N N . THR A 1 95 ? -5.472 -16.349 25.612 1.00 83.69 95 THR A N 1
ATOM 777 C CA . THR A 1 95 ? -6.581 -15.944 26.478 1.00 83.69 95 THR A CA 1
ATOM 778 C C . THR A 1 95 ? -7.867 -16.602 25.975 1.00 83.69 95 THR A C 1
ATOM 780 O O . THR A 1 95 ? -8.251 -16.359 24.828 1.00 83.69 95 THR A O 1
ATOM 783 N N . PRO A 1 96 ? -8.560 -17.416 26.790 1.00 83.38 96 PRO A N 1
ATOM 784 C CA . PRO A 1 96 ? -9.834 -17.984 26.382 1.00 83.38 96 PRO A CA 1
ATOM 785 C C . PRO A 1 96 ? -10.847 -16.864 26.129 1.00 83.38 96 PRO A C 1
ATOM 787 O O . PRO A 1 96 ? -10.939 -15.886 26.881 1.00 83.38 96 PRO A O 1
ATOM 790 N N . VAL A 1 97 ? -11.619 -17.014 25.054 1.00 86.38 97 VAL A N 1
ATOM 791 C CA . VAL A 1 97 ? -12.679 -16.072 24.691 1.00 86.38 97 VAL A CA 1
ATOM 792 C C . VAL A 1 97 ? -13.880 -16.334 25.598 1.00 86.38 97 VAL A C 1
ATOM 794 O O . VAL A 1 97 ? -14.759 -17.136 25.290 1.00 86.38 97 VAL A O 1
ATOM 797 N N . THR A 1 98 ? -13.887 -15.686 26.758 1.00 91.50 98 THR A N 1
ATOM 798 C CA . THR A 1 98 ? -15.011 -15.656 27.691 1.00 91.50 98 THR A CA 1
ATOM 799 C C . THR A 1 98 ? -15.774 -14.347 27.511 1.00 91.50 98 THR A C 1
ATOM 801 O O . THR A 1 98 ? -15.307 -13.402 26.875 1.00 91.50 98 THR A O 1
ATOM 804 N N . LEU A 1 99 ? -16.982 -14.264 28.065 1.00 89.19 99 LEU A N 1
ATOM 805 C CA . LEU A 1 99 ? -17.798 -13.055 27.953 1.00 89.19 99 LEU A CA 1
ATOM 806 C C . LEU A 1 99 ? -17.128 -11.837 28.613 1.00 89.19 99 LEU A C 1
ATOM 808 O O . LEU A 1 99 ? -17.289 -10.718 28.130 1.00 89.19 99 LEU A O 1
ATOM 812 N N . GLU A 1 100 ? -16.365 -12.047 29.685 1.00 89.50 100 GLU A N 1
ATOM 813 C CA . GLU A 1 100 ? -15.609 -10.993 30.367 1.00 89.50 100 GLU A CA 1
ATOM 814 C C . GLU A 1 100 ? -14.430 -10.512 29.512 1.00 89.50 100 GLU A C 1
ATOM 816 O O . GLU A 1 100 ? -14.361 -9.320 29.201 1.00 89.50 100 GLU A O 1
ATOM 821 N N . SER A 1 101 ? -13.588 -11.429 29.014 1.00 89.12 101 SER A N 1
ATOM 822 C CA . SER A 1 101 ? -12.442 -11.065 28.167 1.00 89.12 101 SER A CA 1
ATOM 823 C C . SER A 1 101 ? -12.875 -10.436 26.840 1.00 89.12 101 SER A C 1
ATOM 825 O O . SER A 1 101 ? -12.254 -9.482 26.366 1.00 89.12 101 SER A O 1
ATOM 827 N N . PHE A 1 102 ? -13.991 -10.888 26.261 1.00 91.50 102 PHE A N 1
ATOM 828 C CA . PHE A 1 102 ? -14.552 -10.286 25.054 1.00 91.50 102 PHE A CA 1
ATOM 829 C C . PHE A 1 102 ? -15.073 -8.863 25.289 1.00 91.50 102 PHE A C 1
ATOM 831 O O . PHE A 1 102 ? -14.890 -7.993 24.436 1.00 91.50 102 PHE A O 1
ATOM 838 N N . LYS A 1 103 ? -15.718 -8.597 26.433 1.00 92.25 103 LYS A N 1
ATOM 839 C CA . LYS A 1 103 ? -16.193 -7.248 26.779 1.00 92.25 103 LYS A CA 1
ATOM 840 C C . LYS A 1 103 ? -15.030 -6.278 26.965 1.00 92.25 103 LYS A C 1
ATOM 842 O O . LYS A 1 103 ? -15.090 -5.174 26.423 1.00 92.25 103 LYS A O 1
ATOM 847 N N . GLU A 1 104 ? -13.979 -6.692 27.668 1.00 91.00 104 GLU A N 1
ATOM 848 C CA . GLU A 1 104 ? -12.757 -5.895 27.831 1.00 91.00 104 GLU A CA 1
ATOM 849 C C . GLU A 1 104 ? -12.069 -5.637 26.488 1.00 91.00 104 GLU A C 1
ATOM 851 O O . GLU A 1 104 ? -11.752 -4.492 26.165 1.00 91.00 104 GLU A O 1
ATOM 856 N N . TRP A 1 105 ? -11.923 -6.668 25.652 1.00 92.94 105 TRP A N 1
ATOM 857 C CA . TRP A 1 105 ? -11.380 -6.521 24.302 1.00 92.94 105 TRP A CA 1
ATOM 858 C C . TRP A 1 105 ? -12.215 -5.571 23.439 1.00 92.94 105 TRP A C 1
ATOM 860 O O . TRP A 1 105 ? -11.662 -4.703 22.761 1.00 92.94 105 TRP A O 1
ATOM 870 N N . LYS A 1 106 ? -13.548 -5.699 23.471 1.00 94.00 106 LYS A N 1
ATOM 871 C CA . LYS A 1 106 ? -14.457 -4.844 22.698 1.00 94.00 106 LYS A CA 1
ATOM 872 C C . LYS A 1 106 ? -14.342 -3.394 23.148 1.00 94.00 106 LYS A C 1
ATOM 874 O O . LYS A 1 106 ? -14.270 -2.517 22.291 1.00 94.00 106 LYS A O 1
ATOM 879 N N . LYS A 1 107 ? -14.286 -3.157 24.461 1.00 94.19 107 LYS A N 1
ATOM 880 C CA . LYS A 1 107 ? -14.062 -1.827 25.027 1.00 94.19 107 LYS A CA 1
ATOM 881 C C . LYS A 1 107 ? -12.724 -1.258 24.550 1.00 94.19 107 LYS A C 1
ATOM 883 O O . LYS A 1 107 ? -12.727 -0.233 23.885 1.00 94.19 107 LYS A O 1
ATOM 888 N N . ASN A 1 108 ? -11.618 -1.983 24.731 1.00 92.38 108 ASN A N 1
ATOM 889 C CA . ASN A 1 108 ? -10.295 -1.548 24.265 1.00 92.38 108 ASN A CA 1
ATOM 890 C C . ASN A 1 108 ? -10.248 -1.284 22.753 1.00 92.38 108 ASN A C 1
ATOM 892 O O . ASN A 1 108 ? -9.561 -0.371 22.301 1.00 92.38 108 ASN A O 1
ATOM 896 N N . ARG A 1 109 ? -10.964 -2.073 21.945 1.00 93.50 109 ARG A N 1
ATOM 897 C CA . ARG A 1 109 ? -11.021 -1.874 20.493 1.00 93.50 109 ARG A CA 1
ATOM 898 C C . ARG A 1 109 ? -11.783 -0.604 20.118 1.00 93.50 109 ARG A C 1
ATOM 900 O O . ARG A 1 109 ? -11.361 0.079 19.187 1.00 93.50 109 ARG A O 1
ATOM 907 N N . VAL A 1 110 ? -12.891 -0.317 20.799 1.00 93.56 110 VAL A N 1
ATOM 908 C CA . VAL A 1 110 ? -13.661 0.921 20.604 1.00 93.56 110 VAL A CA 1
ATOM 909 C C . VAL A 1 110 ? -12.844 2.121 21.072 1.00 93.56 110 VAL A C 1
ATOM 911 O O . VAL A 1 110 ? -12.663 3.043 20.284 1.00 93.56 110 VAL A O 1
ATOM 914 N N . ASP A 1 111 ? -12.256 2.052 22.266 1.00 93.75 111 ASP A N 1
ATOM 915 C CA . ASP A 1 111 ? -11.419 3.116 22.830 1.00 93.75 111 ASP A CA 1
ATOM 916 C C . ASP A 1 111 ? -10.214 3.412 21.919 1.00 93.75 111 ASP A C 1
ATOM 918 O O . ASP A 1 111 ? -9.911 4.570 21.639 1.00 93.75 111 ASP A O 1
ATOM 922 N N . ARG A 1 112 ? -9.560 2.376 21.369 1.00 92.12 112 ARG A N 1
ATOM 923 C CA . ARG A 1 112 ? -8.478 2.544 20.384 1.00 92.12 112 ARG A CA 1
ATOM 924 C C . ARG A 1 112 ? -8.970 3.212 19.104 1.00 92.12 112 ARG A C 1
ATOM 926 O O . ARG A 1 112 ? -8.313 4.115 18.605 1.00 92.12 112 ARG A O 1
ATOM 933 N N . LYS A 1 113 ? -10.124 2.789 18.580 1.00 93.50 113 LYS A N 1
ATOM 934 C CA . LYS A 1 113 ? -10.704 3.384 17.370 1.00 93.50 113 LYS A CA 1
ATOM 935 C C . LYS A 1 113 ? -11.023 4.867 17.581 1.00 93.50 113 LYS A C 1
ATOM 937 O O . LYS A 1 113 ? -10.713 5.675 16.714 1.00 93.50 113 LYS A O 1
ATOM 942 N N . GLU A 1 114 ? -11.613 5.219 18.718 1.00 92.62 114 GLU A N 1
ATOM 943 C CA . GLU A 1 114 ? -11.928 6.607 19.064 1.00 92.62 114 GLU A CA 1
ATOM 944 C C . GLU A 1 114 ? -10.656 7.438 19.293 1.00 92.62 114 GLU A C 1
ATOM 946 O O . GLU A 1 114 ? -10.568 8.582 18.844 1.00 92.62 114 GLU A O 1
ATOM 951 N N . ALA A 1 115 ? -9.627 6.859 19.919 1.00 91.75 115 ALA A N 1
ATOM 952 C CA . ALA A 1 115 ? -8.325 7.500 20.065 1.00 91.75 115 ALA A CA 1
ATOM 953 C C . ALA A 1 115 ? -7.678 7.787 18.698 1.00 91.75 115 ALA A C 1
ATOM 955 O O . ALA A 1 115 ? -7.267 8.924 18.455 1.00 91.75 115 ALA A O 1
ATOM 956 N N . ASP A 1 116 ? -7.661 6.807 17.792 1.00 91.12 116 ASP A N 1
ATOM 957 C CA . ASP A 1 116 ? -7.127 6.953 16.433 1.00 91.12 116 ASP A CA 1
ATOM 958 C C . ASP A 1 116 ? -7.922 7.993 15.626 1.00 91.12 116 ASP A C 1
ATOM 960 O O . ASP A 1 116 ? -7.337 8.860 14.973 1.00 91.12 116 ASP A O 1
ATOM 964 N N . GLU A 1 117 ? -9.255 7.967 15.712 1.00 88.62 117 GLU A N 1
ATOM 965 C CA . GLU A 1 117 ? -10.131 8.932 15.042 1.00 88.62 117 GLU A CA 1
ATOM 966 C C . GLU A 1 117 ? -9.946 10.348 15.598 1.00 88.62 117 GLU A C 1
ATOM 968 O O . GLU A 1 117 ? -9.819 11.300 14.829 1.00 88.62 117 GLU A O 1
ATOM 973 N N . SER A 1 118 ? -9.852 10.509 16.919 1.00 87.50 118 SER A N 1
ATOM 974 C CA . SER A 1 118 ? -9.605 11.812 17.545 1.00 87.50 118 SER A CA 1
ATOM 975 C C . SER A 1 118 ? -8.211 12.358 17.213 1.00 87.50 118 SER A C 1
ATOM 977 O O . SER A 1 118 ? -8.057 13.563 16.995 1.00 87.50 118 SER A O 1
ATOM 979 N N . ALA A 1 119 ? -7.198 11.491 17.116 1.00 89.38 119 ALA A N 1
ATOM 980 C CA . ALA A 1 119 ? -5.855 11.861 16.685 1.00 89.38 119 ALA A CA 1
ATOM 981 C C . ALA A 1 119 ? -5.851 12.284 15.210 1.00 89.38 119 ALA A C 1
ATOM 983 O O . ALA A 1 119 ? -5.314 13.345 14.882 1.00 89.38 119 ALA A O 1
ATOM 984 N N . ALA A 1 120 ? -6.513 11.520 14.338 1.00 87.69 120 ALA A N 1
ATOM 985 C CA . ALA A 1 120 ? -6.694 11.879 12.935 1.00 87.69 120 ALA A CA 1
ATOM 986 C C . ALA A 1 120 ? -7.458 13.205 12.792 1.00 87.69 120 ALA A C 1
ATOM 988 O O . ALA A 1 120 ? -7.055 14.067 12.011 1.00 87.69 120 ALA A O 1
ATOM 989 N N . ARG A 1 121 ? -8.508 13.423 13.594 1.00 86.06 121 ARG A N 1
ATOM 990 C CA . ARG A 1 121 ? -9.287 14.667 13.610 1.00 86.06 121 ARG A CA 1
ATOM 991 C C . ARG A 1 121 ? -8.422 15.871 13.994 1.00 86.06 121 ARG A C 1
ATOM 993 O O . ARG A 1 121 ? -8.441 16.872 13.287 1.00 86.06 121 ARG A O 1
ATOM 1000 N N . LYS A 1 122 ? -7.596 15.750 15.039 1.00 86.44 122 LYS A N 1
ATOM 1001 C CA . LYS A 1 122 ? -6.636 16.795 15.455 1.00 86.44 122 LYS A CA 1
ATOM 1002 C C . LYS A 1 122 ? -5.562 17.063 14.396 1.00 86.44 122 LYS A C 1
ATOM 1004 O O . LYS A 1 122 ? -5.172 18.210 14.176 1.00 86.44 122 LYS A O 1
ATOM 1009 N N . GLN A 1 123 ? -5.078 16.027 13.710 1.00 86.19 123 GLN A N 1
ATOM 1010 C CA . GLN A 1 123 ? -4.133 16.198 12.600 1.00 86.19 123 GLN A CA 1
ATOM 1011 C C . GLN A 1 123 ? -4.777 16.942 11.422 1.00 86.19 123 GLN A C 1
ATOM 1013 O O . GLN A 1 123 ? -4.159 17.842 10.857 1.00 86.19 123 GLN A O 1
ATOM 1018 N N . LYS A 1 124 ? -6.032 16.623 11.083 1.00 84.25 124 LYS A N 1
ATOM 1019 C CA . LYS A 1 124 ? -6.795 17.357 10.061 1.00 84.25 124 LYS A CA 1
ATOM 1020 C C . LYS A 1 124 ? -7.011 18.818 10.464 1.00 84.25 124 LYS A C 1
ATOM 1022 O O . LYS A 1 124 ? -6.743 19.709 9.664 1.00 84.25 124 LYS A O 1
ATOM 1027 N N . GLU A 1 125 ? -7.393 19.075 11.714 1.00 84.00 125 GLU A N 1
ATOM 1028 C CA . GLU A 1 125 ? -7.598 20.432 12.239 1.00 84.00 125 GLU A CA 1
ATOM 1029 C C . GLU A 1 125 ? -6.315 21.280 12.182 1.00 84.00 125 GLU A C 1
ATOM 1031 O O . GLU A 1 125 ? -6.330 22.413 11.700 1.00 84.00 125 GLU A O 1
ATOM 1036 N N . THR A 1 126 ? -5.171 20.726 12.600 1.00 84.31 126 THR A N 1
ATOM 1037 C CA . THR A 1 126 ? -3.883 21.441 12.513 1.00 84.31 126 THR A CA 1
ATOM 1038 C C . THR A 1 126 ? -3.470 21.709 11.064 1.00 84.31 126 THR A C 1
ATOM 1040 O O . THR A 1 126 ? -2.938 22.781 10.768 1.00 84.31 126 THR A O 1
ATOM 1043 N N . ARG A 1 127 ? -3.770 20.787 10.141 1.00 83.56 127 ARG A N 1
ATOM 1044 C CA . ARG A 1 127 ? -3.523 20.949 8.702 1.00 83.56 127 ARG A CA 1
ATOM 1045 C C . ARG A 1 127 ? -4.384 22.057 8.079 1.00 83.56 127 ARG A C 1
ATOM 1047 O O . ARG A 1 127 ? -3.850 22.867 7.319 1.00 83.56 127 ARG A O 1
ATOM 1054 N N . ILE A 1 128 ? -5.668 22.130 8.445 1.00 82.94 128 ILE A N 1
ATOM 1055 C CA . ILE A 1 128 ? -6.588 23.219 8.064 1.00 82.94 128 ILE A CA 1
ATOM 1056 C C . ILE A 1 128 ? -6.080 24.556 8.600 1.00 82.94 128 ILE A C 1
ATOM 1058 O O . ILE A 1 128 ? -5.960 25.513 7.839 1.00 82.94 128 ILE A O 1
ATOM 1062 N N . LYS A 1 129 ? -5.720 24.618 9.889 1.00 81.25 129 LYS A N 1
ATOM 1063 C CA . LYS A 1 129 ? -5.206 25.843 10.520 1.00 81.25 129 LYS A CA 1
ATOM 1064 C C . LYS A 1 129 ? -3.906 26.333 9.875 1.00 81.25 129 LYS A C 1
ATOM 1066 O O . LYS A 1 129 ? -3.661 27.532 9.822 1.00 81.25 129 LYS A O 1
ATOM 1071 N N . ALA A 1 130 ? -3.094 25.417 9.350 1.00 83.50 130 ALA A N 1
ATOM 1072 C CA . ALA A 1 130 ? -1.901 25.727 8.565 1.00 83.50 130 ALA A CA 1
ATOM 1073 C C . ALA A 1 130 ? -2.197 26.118 7.098 1.00 83.50 130 ALA A C 1
ATOM 1075 O O . ALA A 1 130 ? -1.265 26.243 6.304 1.00 83.50 130 ALA A O 1
ATOM 1076 N N . GLY A 1 131 ? -3.469 26.273 6.714 1.00 79.19 131 GLY A N 1
ATOM 1077 C CA . GLY A 1 131 ? -3.896 26.687 5.375 1.00 79.19 131 GLY A CA 1
ATOM 1078 C C . GLY A 1 131 ? -3.757 25.608 4.297 1.00 79.19 131 GLY A C 1
ATOM 1079 O O . GLY A 1 131 ? -3.841 25.914 3.110 1.00 79.19 131 GLY A O 1
ATOM 1080 N N . ARG A 1 132 ? -3.524 24.341 4.670 1.00 78.38 132 ARG A N 1
ATOM 1081 C CA . ARG A 1 132 ? -3.328 23.236 3.717 1.00 78.38 132 ARG A CA 1
ATOM 1082 C C . ARG A 1 132 ? -4.609 22.416 3.566 1.00 78.38 132 ARG A C 1
ATOM 1084 O O . ARG A 1 132 ? -4.796 21.414 4.250 1.00 78.38 132 ARG A O 1
ATOM 1091 N N . SER A 1 133 ? -5.468 22.817 2.631 1.00 74.38 133 SER A N 1
ATOM 1092 C CA . SER A 1 133 ? -6.748 22.148 2.342 1.00 74.38 133 SER A CA 1
ATOM 1093 C C . SER A 1 133 ? -6.649 20.924 1.415 1.00 74.38 133 SER A C 1
ATOM 1095 O O . SER A 1 133 ? -7.586 20.134 1.330 1.00 74.38 133 SER A O 1
ATOM 1097 N N . GLN A 1 134 ? -5.517 20.728 0.729 1.00 74.94 134 GLN A N 1
ATOM 1098 C CA . GLN A 1 134 ? -5.349 19.662 -0.266 1.00 74.94 134 GLN A CA 1
ATOM 1099 C C . GLN A 1 134 ? -5.439 18.258 0.358 1.00 74.94 134 GLN A C 1
ATOM 1101 O O . GLN A 1 134 ? -4.659 17.923 1.248 1.00 74.94 134 GLN A O 1
ATOM 1106 N N . GLY A 1 135 ? -6.352 17.417 -0.139 1.00 74.94 135 GLY A N 1
ATOM 1107 C CA . GLY A 1 135 ? -6.504 16.015 0.279 1.00 74.94 135 GLY A CA 1
ATOM 1108 C C . GLY A 1 135 ? -7.460 15.773 1.453 1.00 74.94 135 GLY A C 1
ATOM 1109 O O . GLY A 1 135 ? -7.453 14.681 2.015 1.00 74.94 135 GLY A O 1
ATOM 1110 N N . MET A 1 136 ? -8.263 16.767 1.841 1.00 78.12 136 MET A N 1
ATOM 1111 C CA . MET A 1 136 ? -9.392 16.567 2.755 1.00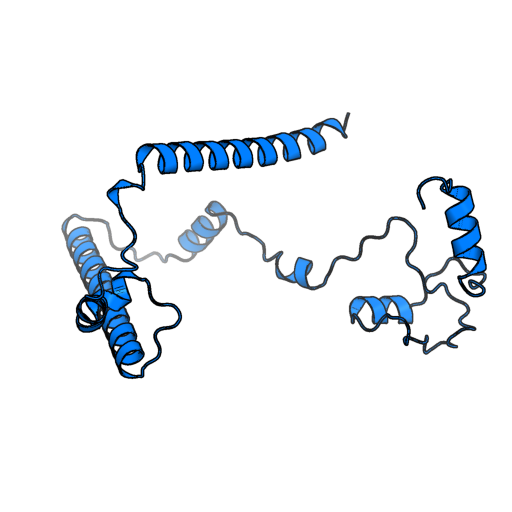 78.12 136 MET A CA 1
ATOM 1112 C C . MET A 1 136 ? -10.684 16.299 1.989 1.00 78.12 136 MET A C 1
ATOM 1114 O O . MET A 1 136 ? -10.846 16.747 0.855 1.00 78.12 136 MET A O 1
ATOM 1118 N N . SER A 1 137 ? -11.599 15.551 2.611 1.00 83.38 137 SER A N 1
ATOM 1119 C CA . SER A 1 137 ? -12.940 15.362 2.056 1.00 83.38 137 SER A CA 1
ATOM 1120 C C . SER A 1 137 ? -13.691 16.696 2.041 1.00 83.38 137 SER A C 1
ATOM 1122 O O . SER A 1 137 ? -13.491 17.522 2.931 1.00 83.38 137 SER A O 1
ATOM 1124 N N . GLY A 1 138 ? -14.600 16.891 1.081 1.00 79.88 138 GLY A N 1
ATOM 1125 C CA . GLY A 1 138 ? -15.475 18.068 1.054 1.00 79.88 138 GLY A CA 1
ATOM 1126 C C . GLY A 1 138 ? -16.211 18.268 2.382 1.00 79.88 138 GLY A C 1
ATOM 1127 O O . GLY A 1 138 ? -16.253 19.378 2.899 1.00 79.88 138 GLY A O 1
ATOM 1128 N N . ARG A 1 139 ? -16.674 17.175 3.006 1.00 81.81 139 ARG A N 1
ATOM 1129 C CA . ARG A 1 139 ? -17.300 17.209 4.338 1.00 81.81 139 ARG A CA 1
ATOM 1130 C C . ARG A 1 139 ? -16.346 17.700 5.432 1.00 81.81 139 ARG A C 1
ATOM 1132 O O . ARG A 1 139 ? -16.745 18.516 6.253 1.00 81.81 139 ARG A O 1
ATOM 1139 N N . ASP A 1 140 ? -15.086 17.258 5.406 1.00 83.25 140 ASP A N 1
ATOM 1140 C CA . ASP A 1 140 ? -14.081 17.693 6.384 1.00 83.25 140 ASP A CA 1
ATOM 1141 C C . ASP A 1 140 ? -13.850 19.217 6.292 1.00 83.25 140 ASP A C 1
ATOM 1143 O O . ASP A 1 140 ? -13.695 19.881 7.313 1.00 83.25 140 ASP A O 1
ATOM 1147 N N . LEU A 1 141 ? -13.855 19.799 5.085 1.00 80.50 141 LEU A N 1
ATOM 1148 C CA . LEU A 1 141 ? -13.636 21.241 4.896 1.00 80.50 141 LEU A CA 1
ATOM 1149 C C . LEU A 1 141 ? -14.705 22.092 5.597 1.00 80.50 141 LEU A C 1
ATOM 1151 O O . LEU A 1 141 ? -14.360 23.085 6.238 1.00 80.50 141 LEU A O 1
ATOM 1155 N N . PHE A 1 142 ? -15.972 21.683 5.519 1.00 81.06 142 PHE A N 1
ATOM 1156 C CA . PHE A 1 142 ? -17.079 22.380 6.179 1.00 81.06 142 PHE A CA 1
ATOM 1157 C C . PHE A 1 142 ? -17.131 22.113 7.688 1.00 81.06 142 PHE A C 1
ATOM 1159 O O . PHE A 1 142 ? -17.407 23.036 8.453 1.00 81.06 142 PHE A O 1
ATOM 1166 N N . ASP A 1 143 ? -16.799 20.895 8.130 1.00 82.56 143 ASP A N 1
ATOM 1167 C CA . ASP A 1 143 ? -16.775 20.538 9.556 1.00 82.56 143 ASP A CA 1
ATOM 1168 C C . ASP A 1 143 ? -15.699 21.322 10.342 1.00 82.56 143 ASP A C 1
ATOM 1170 O O . ASP A 1 143 ? -15.895 21.621 11.522 1.00 82.56 143 ASP A O 1
ATOM 1174 N N . PHE A 1 144 ? -14.563 21.662 9.716 1.00 79.69 144 PHE A N 1
ATOM 1175 C CA . PHE A 1 144 ? -13.461 22.398 10.362 1.00 79.69 144 PHE A CA 1
ATOM 1176 C C . PHE A 1 144 ? -13.421 23.898 10.053 1.00 79.69 144 PHE A C 1
ATOM 1178 O O . PHE A 1 144 ? -12.736 24.643 10.757 1.00 79.69 144 PHE A O 1
ATOM 1185 N N . ASN A 1 145 ? -14.118 24.358 9.016 1.00 77.69 145 ASN A N 1
ATOM 1186 C CA . ASN A 1 145 ? -14.197 25.772 8.668 1.00 77.69 145 ASN A CA 1
ATOM 1187 C C . ASN A 1 145 ? -15.627 26.137 8.225 1.00 77.69 145 ASN A C 1
ATOM 1189 O O . ASN A 1 145 ? -15.891 26.267 7.028 1.00 77.69 145 ASN A O 1
ATOM 1193 N N . PRO A 1 146 ? -16.556 26.338 9.179 1.00 77.00 146 PRO A N 1
ATOM 1194 C CA . PRO A 1 146 ? -17.957 26.639 8.876 1.00 77.00 146 PRO A CA 1
ATOM 1195 C C . PRO A 1 146 ? -18.151 27.984 8.159 1.00 77.00 146 PRO A C 1
ATOM 1197 O O . PRO A 1 146 ? -19.175 28.187 7.515 1.00 77.00 146 PRO A O 1
ATOM 1200 N N . ALA A 1 147 ? -17.164 28.888 8.2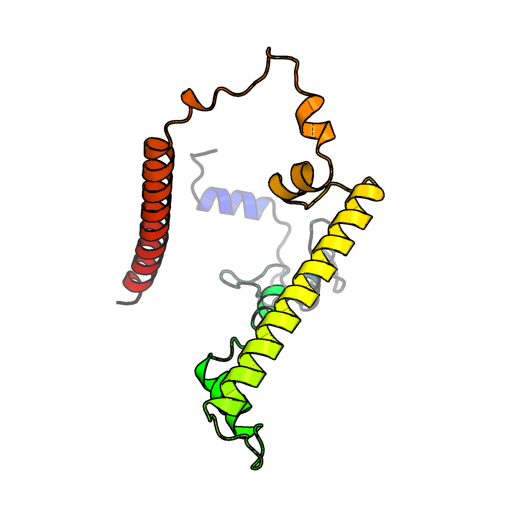03 1.00 76.44 147 ALA A N 1
ATOM 1201 C CA . ALA A 1 147 ? -17.205 30.150 7.465 1.00 76.44 147 ALA A CA 1
ATOM 1202 C C . ALA A 1 147 ? -17.120 29.950 5.939 1.00 76.44 147 ALA A C 1
ATOM 1204 O O . ALA A 1 147 ? -17.607 30.794 5.193 1.00 76.44 147 ALA A O 1
ATOM 1205 N N . LEU A 1 148 ? -16.575 28.819 5.460 1.00 71.38 148 LEU A N 1
ATOM 1206 C CA . LEU A 1 148 ? -16.635 28.468 4.035 1.00 71.38 148 LEU A CA 1
ATOM 1207 C C . LEU A 1 148 ? -18.072 28.293 3.547 1.00 71.38 148 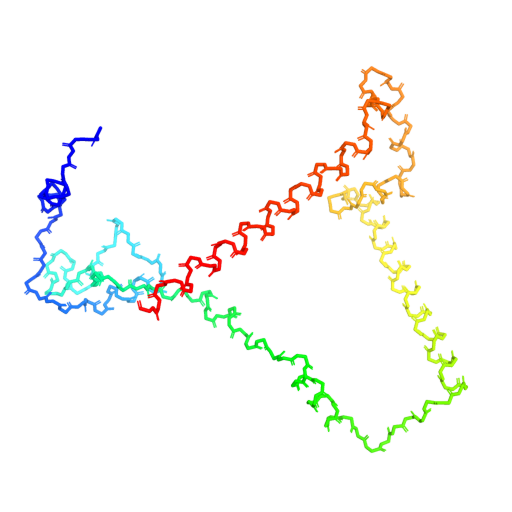LEU A C 1
ATOM 1209 O O . LEU A 1 148 ? -18.333 28.590 2.394 1.00 71.38 148 LEU A O 1
ATOM 1213 N N . ALA A 1 149 ? -19.002 27.840 4.393 1.00 67.69 149 ALA A N 1
ATOM 1214 C CA . ALA A 1 149 ? -20.404 27.704 3.997 1.00 67.69 149 ALA A CA 1
ATOM 1215 C C . ALA A 1 149 ? -21.111 29.062 3.850 1.00 67.69 149 ALA A C 1
ATOM 1217 O O . ALA A 1 149 ? -22.060 29.169 3.087 1.00 67.69 149 ALA A O 1
ATOM 1218 N N . GLN A 1 150 ? -20.645 30.090 4.565 1.00 66.69 150 GLN A N 1
ATOM 1219 C CA . GLN A 1 150 ? -21.239 31.433 4.562 1.00 66.69 150 GLN A CA 1
ATOM 1220 C C . GLN A 1 150 ? -20.646 32.345 3.481 1.00 66.69 150 GLN A C 1
ATOM 1222 O O . GLN A 1 150 ? -21.266 33.324 3.092 1.00 66.69 150 GLN A O 1
ATOM 1227 N N . ALA A 1 151 ? -19.447 32.037 2.981 1.00 61.47 151 ALA A N 1
ATOM 1228 C CA . ALA A 1 151 ? -18.780 32.837 1.954 1.00 61.47 151 ALA A CA 1
ATOM 1229 C C . ALA A 1 151 ? -19.383 32.677 0.541 1.00 61.47 151 ALA A C 1
ATOM 1231 O O . ALA A 1 151 ? -18.954 33.378 -0.369 1.00 61.47 151 ALA A O 1
ATOM 1232 N N . TYR A 1 152 ? -20.352 31.771 0.359 1.00 57.47 152 TYR A N 1
ATOM 1233 C CA . TYR A 1 152 ? -21.049 31.508 -0.907 1.00 57.47 152 TYR A CA 1
ATOM 1234 C C . TYR A 1 152 ? -22.544 31.878 -0.830 1.00 57.47 152 TYR A C 1
ATOM 1236 O O . TYR A 1 152 ? -23.387 31.159 -1.354 1.00 57.47 152 TYR A O 1
ATOM 1244 N N . GLU A 1 153 ? -22.885 32.983 -0.158 1.00 55.47 153 GLU A N 1
ATOM 1245 C CA . GLU A 1 153 ? -24.234 33.586 -0.199 1.00 55.47 153 GLU A CA 1
ATOM 1246 C C . GLU A 1 153 ? -24.495 34.413 -1.481 1.00 55.47 153 GLU A C 1
ATOM 1248 O O . GLU A 1 153 ? -25.505 35.103 -1.571 1.00 55.47 153 GLU A O 1
ATOM 1253 N N . ASP A 1 154 ? -23.628 34.336 -2.497 1.00 55.91 154 ASP A N 1
ATOM 1254 C CA . ASP A 1 154 ? -23.934 34.858 -3.833 1.00 55.91 154 ASP A CA 1
ATOM 1255 C C . ASP A 1 154 ? -24.725 33.785 -4.610 1.00 55.91 154 ASP A C 1
ATOM 1257 O O . ASP A 1 154 ? -24.163 32.856 -5.191 1.00 55.91 154 ASP A O 1
ATOM 1261 N N . GLU A 1 155 ? -26.058 33.900 -4.579 1.00 55.53 155 GLU A N 1
ATOM 1262 C CA . GLU A 1 155 ? -27.058 32.978 -5.159 1.00 55.53 155 GLU A CA 1
ATOM 1263 C C . GLU A 1 155 ? -26.940 32.724 -6.680 1.00 55.53 155 GLU A C 1
ATOM 1265 O O . GLU A 1 155 ? -27.672 31.887 -7.208 1.00 55.53 155 GLU A O 1
ATOM 1270 N N . GLU A 1 156 ? -26.048 33.402 -7.409 1.00 58.03 156 GLU A N 1
ATOM 1271 C CA . GLU A 1 156 ? -25.989 33.311 -8.878 1.00 58.03 156 GLU A CA 1
ATOM 1272 C C . GLU A 1 156 ? -25.349 32.013 -9.414 1.00 58.03 156 GLU A C 1
ATOM 1274 O O . GLU A 1 156 ? -25.711 31.584 -10.507 1.00 58.03 156 GLU A O 1
ATOM 1279 N N . ASP A 1 157 ? -24.481 31.344 -8.642 1.00 58.62 157 ASP A N 1
ATOM 1280 C CA . ASP A 1 157 ? -23.768 30.114 -9.059 1.00 58.62 157 ASP A CA 1
ATOM 1281 C C . ASP A 1 157 ? -24.112 28.874 -8.196 1.00 58.62 157 ASP A C 1
ATOM 1283 O O . ASP A 1 157 ? -23.416 27.851 -8.226 1.00 58.62 157 ASP A O 1
ATOM 1287 N N . ALA A 1 158 ? -25.188 28.929 -7.403 1.00 62.19 158 ALA A N 1
ATOM 1288 C CA . ALA A 1 158 ? -25.617 27.799 -6.581 1.00 62.19 158 ALA A CA 1
ATOM 1289 C C . ALA A 1 158 ? -26.133 26.639 -7.459 1.00 62.19 158 ALA A C 1
ATOM 1291 O O . ALA A 1 158 ? -27.149 26.749 -8.142 1.00 62.19 158 ALA A O 1
ATOM 1292 N N . PHE A 1 159 ? -25.438 25.497 -7.427 1.00 62.66 159 PHE A N 1
ATOM 1293 C CA . PHE A 1 159 ? -25.850 24.286 -8.141 1.00 62.66 159 PHE A CA 1
ATOM 1294 C C . PHE A 1 159 ? -27.191 23.770 -7.596 1.00 62.66 159 PHE A C 1
ATOM 1296 O O . PHE A 1 159 ? -27.273 23.310 -6.454 1.00 62.66 159 PHE A O 1
ATOM 1303 N N . ASP A 1 160 ? -28.241 23.836 -8.415 1.00 66.75 160 ASP A N 1
ATOM 1304 C CA . ASP A 1 160 ? -29.583 23.391 -8.045 1.00 66.75 160 ASP A CA 1
ATOM 1305 C C . ASP A 1 160 ? -29.636 21.861 -7.895 1.00 66.75 160 ASP A C 1
ATOM 1307 O O . ASP A 1 160 ? -29.747 21.113 -8.867 1.00 66.75 160 ASP A O 1
ATOM 1311 N N . ILE A 1 161 ? -29.592 21.388 -6.648 1.00 64.44 161 ILE A N 1
ATOM 1312 C CA . ILE A 1 161 ? -29.694 19.966 -6.286 1.00 64.44 161 ILE A CA 1
ATOM 1313 C C . ILE A 1 161 ? -30.999 19.327 -6.791 1.00 64.44 161 ILE A C 1
ATOM 1315 O O . ILE A 1 161 ? -31.023 18.115 -6.998 1.00 64.44 161 ILE A O 1
ATOM 1319 N N . SER A 1 162 ? -32.065 20.100 -7.033 1.00 67.00 162 SER A N 1
ATOM 1320 C CA . SER A 1 162 ? -33.325 19.560 -7.565 1.00 67.00 162 SER A CA 1
ATOM 1321 C C . SER A 1 162 ? -33.217 19.096 -9.022 1.00 67.00 162 SER A C 1
ATOM 1323 O O . SER A 1 162 ? -34.005 18.256 -9.453 1.00 67.00 162 SER A O 1
ATOM 1325 N N . THR A 1 163 ? -32.204 19.570 -9.755 1.00 65.88 163 THR A N 1
ATOM 1326 C CA . THR A 1 163 ? -31.878 19.082 -11.105 1.00 65.88 163 THR A CA 1
ATOM 1327 C C . THR A 1 163 ? -31.141 17.743 -11.092 1.00 65.88 163 THR A C 1
ATOM 1329 O O . THR A 1 163 ? -31.080 17.063 -12.115 1.00 65.88 163 THR A O 1
ATOM 1332 N N . PHE A 1 164 ? -30.590 17.337 -9.943 1.00 66.19 164 PHE A N 1
ATOM 1333 C CA . PHE A 1 164 ? -29.869 16.080 -9.806 1.00 66.19 164 PHE A CA 1
ATOM 1334 C C . PHE A 1 164 ? -30.847 14.954 -9.458 1.00 66.19 164 PHE A C 1
ATOM 1336 O O . PHE A 1 164 ? -31.150 14.705 -8.288 1.00 66.19 164 PHE A O 1
ATOM 1343 N N . ASP A 1 165 ? -31.342 14.249 -10.477 1.00 74.25 165 ASP A N 1
ATOM 1344 C CA . ASP A 1 165 ? -32.156 13.055 -10.263 1.00 74.25 165 ASP A CA 1
ATOM 1345 C C . ASP A 1 165 ? -31.276 11.918 -9.716 1.00 74.25 165 ASP A C 1
ATOM 1347 O O . ASP A 1 165 ? -30.529 11.240 -10.430 1.00 74.25 165 ASP A O 1
ATOM 1351 N N . ARG A 1 166 ? -31.352 11.721 -8.397 1.00 72.44 166 ARG A N 1
ATOM 1352 C CA . ARG A 1 166 ? -30.591 10.693 -7.682 1.00 72.44 166 ARG A CA 1
ATOM 1353 C C . ARG A 1 166 ? -30.863 9.290 -8.228 1.00 72.44 166 ARG A C 1
ATOM 1355 O O . ARG A 1 166 ? -29.945 8.469 -8.217 1.00 72.44 166 ARG A O 1
ATOM 1362 N N . GLU A 1 167 ? -32.075 9.014 -8.712 1.00 70.94 167 GLU A N 1
ATOM 1363 C CA . GLU A 1 167 ? -32.391 7.709 -9.295 1.00 70.94 167 GLU A CA 1
ATOM 1364 C C . GLU A 1 167 ? -31.693 7.500 -10.638 1.00 70.94 167 GLU A C 1
ATOM 1366 O O . GLU A 1 167 ? -31.259 6.388 -10.938 1.00 70.94 167 GLU A O 1
ATOM 1371 N N . GLU A 1 168 ? -31.579 8.544 -11.458 1.00 76.00 168 GLU A N 1
ATOM 1372 C CA . GLU A 1 168 ? -30.886 8.463 -12.744 1.00 76.00 168 GLU A CA 1
ATOM 1373 C C . GLU A 1 168 ? -29.375 8.289 -12.545 1.00 76.00 168 GLU A C 1
ATOM 1375 O O . GLU A 1 168 ? -28.763 7.425 -13.175 1.00 76.00 168 GLU A O 1
ATOM 1380 N N . ALA A 1 169 ? -28.792 9.001 -11.576 1.00 78.88 169 ALA A N 1
ATOM 1381 C CA . ALA A 1 169 ? -27.390 8.833 -11.197 1.00 78.88 169 ALA A CA 1
ATOM 1382 C C . ALA A 1 169 ? -27.081 7.432 -10.630 1.00 78.88 169 ALA A C 1
ATOM 1384 O O . ALA A 1 169 ? -25.985 6.910 -10.835 1.00 78.88 169 ALA A O 1
ATOM 1385 N N . GLU A 1 170 ? -28.017 6.809 -9.906 1.00 80.25 170 GLU A N 1
ATOM 1386 C CA . GLU A 1 170 ? -27.900 5.417 -9.446 1.00 80.25 170 GLU A CA 1
ATOM 1387 C C . GLU A 1 170 ? -27.996 4.421 -10.607 1.00 80.25 170 GLU A C 1
ATOM 1389 O O . GLU A 1 170 ? -27.109 3.578 -10.750 1.00 80.25 170 GLU A O 1
ATOM 1394 N N . LYS A 1 171 ? -28.987 4.578 -11.494 1.00 82.69 171 LYS A N 1
ATOM 1395 C CA . LYS A 1 171 ? -29.153 3.736 -12.693 1.00 82.69 171 LYS A CA 1
ATOM 1396 C C . LYS A 1 171 ? -27.932 3.795 -13.612 1.00 82.69 171 LYS A C 1
ATOM 1398 O O . LYS A 1 171 ? -27.515 2.764 -14.138 1.00 82.69 171 LYS A O 1
ATOM 1403 N N . GLU A 1 172 ? -27.345 4.974 -13.798 1.00 84.81 172 GLU A N 1
ATOM 1404 C CA . GLU A 1 172 ? -26.151 5.143 -14.630 1.00 84.81 172 GLU A CA 1
ATOM 1405 C C . GLU A 1 172 ? -24.916 4.496 -13.990 1.00 84.81 172 GLU A C 1
ATOM 1407 O O . GLU A 1 172 ? -24.116 3.851 -14.666 1.00 84.81 172 GLU A O 1
ATOM 1412 N N . ARG A 1 173 ? -24.795 4.574 -12.661 1.00 84.50 173 ARG A N 1
ATOM 1413 C CA . ARG A 1 173 ? -23.731 3.888 -11.915 1.00 84.50 173 ARG A CA 1
ATOM 1414 C C . ARG A 1 173 ? -23.827 2.371 -12.063 1.00 84.50 173 ARG A C 1
ATOM 1416 O O . ARG A 1 173 ? -22.809 1.724 -12.306 1.00 84.50 173 ARG A O 1
ATOM 1423 N N . ASP A 1 174 ? -25.036 1.826 -11.954 1.00 88.19 174 ASP A N 1
ATOM 1424 C CA . ASP A 1 174 ? -25.297 0.395 -12.121 1.00 88.19 174 ASP A CA 1
ATOM 1425 C C . ASP A 1 174 ? -25.031 -0.057 -13.562 1.00 88.19 174 ASP A C 1
ATOM 1427 O O . ASP A 1 174 ? -24.441 -1.117 -13.776 1.00 88.19 174 ASP A O 1
ATOM 1431 N N . ARG A 1 175 ? -25.387 0.764 -14.562 1.00 88.75 175 ARG A N 1
ATOM 1432 C CA . ARG A 1 175 ? -25.043 0.516 -15.974 1.00 88.75 175 ARG A CA 1
ATOM 1433 C C . ARG A 1 175 ? -23.539 0.451 -16.191 1.00 88.75 175 ARG A C 1
ATOM 1435 O O . ARG A 1 175 ? -23.066 -0.535 -16.750 1.00 88.75 175 ARG A O 1
ATOM 1442 N N . LEU A 1 176 ? -22.797 1.452 -15.718 1.00 90.00 176 LEU A N 1
ATOM 1443 C CA . LEU A 1 176 ? -21.338 1.501 -15.843 1.00 90.00 176 LEU A CA 1
ATOM 1444 C C . LEU A 1 176 ? -20.669 0.329 -15.118 1.00 90.00 176 LEU A C 1
ATOM 1446 O O . LEU A 1 176 ? -19.675 -0.215 -15.598 1.00 90.00 176 LEU A O 1
ATOM 1450 N N . TYR A 1 177 ? -21.210 -0.080 -13.968 1.00 88.12 177 TYR A N 1
ATOM 1451 C CA . TYR A 1 177 ? -20.733 -1.257 -13.250 1.00 88.12 177 TYR A CA 1
ATOM 1452 C C . TYR A 1 177 ? -20.967 -2.542 -14.052 1.00 88.12 177 TYR A C 1
ATOM 1454 O O . TYR A 1 177 ? -20.042 -3.337 -14.212 1.00 88.12 177 TYR A O 1
ATOM 1462 N N . ASN A 1 178 ? -22.162 -2.718 -14.624 1.00 86.25 178 ASN A N 1
ATOM 1463 C CA . ASN A 1 178 ? -22.468 -3.859 -15.486 1.00 86.25 178 ASN A CA 1
ATOM 1464 C C . ASN A 1 178 ? -21.612 -3.878 -16.759 1.00 86.25 178 ASN A C 1
ATOM 1466 O O . ASN A 1 178 ? -21.154 -4.941 -17.168 1.00 86.25 178 ASN A O 1
ATOM 1470 N N . GLU A 1 179 ? -21.375 -2.726 -17.384 1.00 84.38 179 GLU A N 1
ATOM 1471 C CA . GLU A 1 179 ? -20.528 -2.616 -18.574 1.00 84.38 179 GLU A CA 1
ATOM 1472 C C . GLU A 1 179 ? -19.079 -3.004 -18.263 1.00 84.38 179 GLU A C 1
ATOM 1474 O O . GLU A 1 179 ? -18.481 -3.790 -19.003 1.00 84.38 179 GLU A O 1
ATOM 1479 N N . LYS A 1 180 ? -18.536 -2.528 -17.135 1.00 85.25 180 LYS A N 1
ATOM 1480 C CA . LYS A 1 180 ? -17.211 -2.935 -16.646 1.00 85.25 180 LYS A CA 1
ATOM 1481 C C . LYS A 1 180 ? -17.141 -4.430 -16.364 1.00 85.25 180 LYS A C 1
ATOM 1483 O O . LYS A 1 180 ? -16.226 -5.098 -16.829 1.00 85.25 180 LYS A O 1
ATOM 1488 N N . PHE A 1 181 ? -18.141 -4.963 -15.669 1.00 87.31 181 PHE A N 1
ATOM 1489 C CA . PHE A 1 181 ? -18.218 -6.390 -15.380 1.00 87.31 181 PHE A CA 1
ATOM 1490 C C . PHE A 1 181 ? -18.264 -7.234 -16.664 1.00 87.31 181 PHE A C 1
ATOM 1492 O O . PHE A 1 181 ? -17.584 -8.252 -16.772 1.00 87.31 181 PHE A O 1
ATOM 1499 N N . LEU A 1 182 ? -19.032 -6.802 -17.670 1.00 80.25 182 LEU A N 1
ATOM 1500 C CA . LEU A 1 182 ? -19.116 -7.476 -18.965 1.00 80.25 182 LEU A CA 1
ATOM 1501 C C . LEU A 1 182 ? -17.812 -7.376 -19.758 1.00 80.25 182 LEU A C 1
ATOM 1503 O O . LEU A 1 182 ? -17.409 -8.365 -20.364 1.00 80.25 182 LEU A O 1
ATOM 1507 N N . THR A 1 183 ? -17.143 -6.224 -19.768 1.00 78.94 183 THR A N 1
ATOM 1508 C CA . THR A 1 183 ? -15.846 -6.067 -20.453 1.00 78.94 183 THR A CA 1
ATOM 1509 C C . THR A 1 183 ? -14.759 -6.922 -19.814 1.00 78.94 183 THR A C 1
ATOM 1511 O O . THR A 1 183 ? -13.991 -7.556 -20.532 1.00 78.94 183 THR A O 1
ATOM 1514 N N . GLU A 1 184 ? -14.745 -7.031 -18.489 1.00 76.62 184 GLU A N 1
ATOM 1515 C CA . GLU A 1 184 ? -13.826 -7.903 -17.753 1.00 76.62 184 GLU A CA 1
ATOM 1516 C C . GLU A 1 184 ? -14.084 -9.387 -18.078 1.00 76.62 184 GLU A C 1
ATOM 1518 O O . GLU A 1 184 ? -13.193 -10.093 -18.552 1.00 76.62 184 GLU A O 1
ATOM 1523 N N . LYS A 1 185 ? -15.346 -9.833 -17.995 1.00 75.31 185 LYS A N 1
ATOM 1524 C CA . LYS A 1 185 ? -15.757 -11.206 -18.347 1.00 75.31 185 LYS A CA 1
ATOM 1525 C C . LYS A 1 185 ? -15.538 -11.576 -19.815 1.00 75.31 185 LYS A C 1
ATOM 1527 O O . LYS A 1 185 ? -15.211 -12.721 -20.124 1.00 75.31 185 LYS A O 1
ATOM 1532 N N . THR A 1 186 ? -15.784 -10.652 -20.740 1.00 70.81 186 THR A N 1
ATOM 1533 C CA . THR A 1 186 ? -15.609 -10.904 -22.183 1.00 70.81 186 THR A CA 1
ATOM 1534 C C . THR A 1 186 ? -14.144 -10.830 -22.605 1.00 70.81 186 THR A C 1
ATOM 1536 O O . THR A 1 186 ? -13.744 -11.573 -23.502 1.00 70.81 186 THR A O 1
ATOM 1539 N N . GLY A 1 187 ? -13.327 -10.029 -21.912 1.00 60.69 187 GLY A N 1
ATOM 1540 C CA . GLY A 1 187 ? -11.868 -10.068 -22.014 1.00 60.69 187 GLY A CA 1
ATOM 1541 C C . GLY A 1 187 ? -11.287 -11.417 -21.577 1.00 60.69 187 GLY A C 1
ATOM 1542 O O . GLY A 1 187 ? -10.424 -11.959 -22.266 1.00 60.69 187 GLY A O 1
ATOM 1543 N N . GLU A 1 188 ? -11.817 -12.015 -20.505 1.00 53.97 188 GLU A N 1
ATOM 1544 C CA . GLU A 1 188 ? -11.415 -13.356 -20.044 1.00 53.97 188 GLU A CA 1
ATOM 1545 C C . GLU A 1 188 ? -11.851 -14.484 -20.998 1.00 53.97 188 GLU A C 1
ATOM 1547 O O . GLU A 1 188 ? -11.088 -15.419 -21.253 1.00 53.97 188 GLU A O 1
ATOM 1552 N N . LEU A 1 189 ? -13.042 -14.387 -21.600 1.00 52.81 189 LEU A N 1
ATOM 1553 C CA . LEU A 1 189 ? -13.533 -15.372 -22.579 1.00 52.81 189 LEU A CA 1
ATOM 1554 C C . LEU A 1 189 ? -12.715 -15.386 -23.883 1.00 52.81 189 LEU A C 1
ATOM 1556 O O . LEU A 1 189 ? -12.557 -16.444 -24.495 1.00 52.81 189 LEU A O 1
ATOM 1560 N N . SER A 1 190 ? -12.158 -14.243 -24.297 1.00 48.03 190 SER A N 1
ATOM 1561 C CA . SER A 1 190 ? -11.275 -14.160 -25.469 1.00 48.03 190 SER A CA 1
ATOM 1562 C C . SER A 1 190 ? -9.940 -14.887 -25.268 1.00 48.03 190 SER A C 1
ATOM 1564 O O . SER A 1 190 ? -9.323 -15.282 -26.256 1.00 48.03 190 SER A O 1
ATOM 1566 N N . LEU A 1 191 ? -9.481 -15.051 -24.025 1.00 49.69 191 LEU A N 1
ATOM 1567 C CA . LEU A 1 191 ? -8.229 -15.746 -23.714 1.00 49.69 191 LEU A CA 1
ATOM 1568 C C . LEU A 1 191 ? -8.420 -17.266 -23.624 1.00 49.69 191 LEU A C 1
ATOM 1570 O O . LEU A 1 191 ? -7.534 -18.011 -24.028 1.00 49.69 191 LEU A O 1
ATOM 1574 N N . GLN A 1 192 ? -9.591 -17.741 -23.189 1.00 48.34 192 GLN A N 1
ATOM 1575 C CA . GLN A 1 192 ? -9.874 -19.181 -23.079 1.00 48.34 192 GLN A CA 1
ATOM 1576 C C . GLN A 1 192 ? -10.211 -19.864 -24.416 1.00 48.34 192 GLN A C 1
ATOM 1578 O O . GLN A 1 192 ? -10.089 -21.081 -24.527 1.00 48.34 192 GLN A O 1
ATOM 1583 N N . ALA A 1 193 ? -10.607 -19.113 -25.448 1.00 47.28 193 ALA A N 1
ATOM 1584 C CA . ALA A 1 193 ? -10.920 -19.674 -26.768 1.00 47.28 193 ALA A CA 1
ATOM 1585 C C . ALA A 1 193 ? -9.684 -19.908 -27.666 1.00 47.28 193 ALA A C 1
ATOM 1587 O O . ALA A 1 193 ? -9.829 -20.449 -28.759 1.00 47.28 193 ALA A O 1
ATOM 1588 N N . ALA A 1 194 ? -8.484 -19.508 -27.229 1.00 47.59 194 ALA A N 1
ATOM 1589 C CA . ALA A 1 194 ? -7.241 -19.660 -27.992 1.00 47.59 194 ALA A CA 1
ATOM 1590 C C . ALA A 1 194 ? -6.432 -20.929 -27.638 1.00 47.59 194 ALA A C 1
ATOM 1592 O O . ALA A 1 194 ? -5.378 -21.154 -28.228 1.00 47.59 194 ALA A O 1
ATOM 1593 N N . GLU A 1 195 ? -6.913 -21.761 -26.704 1.00 46.81 195 GLU A N 1
ATOM 1594 C CA . GLU A 1 195 ? -6.238 -22.987 -26.232 1.00 46.81 195 GLU A CA 1
ATOM 1595 C C . GLU A 1 195 ? -6.982 -24.298 -26.577 1.00 46.81 195 GLU A C 1
ATOM 1597 O O . GLU A 1 195 ? -6.864 -25.291 -25.857 1.00 46.81 195 GLU A O 1
ATOM 1602 N N . GLN A 1 196 ? -7.723 -24.349 -27.693 1.00 37.22 196 GLN A N 1
ATOM 1603 C CA . GLN A 1 196 ? -8.226 -25.615 -28.262 1.00 37.22 196 GLN A CA 1
ATOM 1604 C C . GLN A 1 196 ? -7.859 -25.779 -29.734 1.00 37.22 196 GLN A C 1
ATOM 1606 O O . GLN A 1 196 ? -8.041 -24.809 -30.502 1.00 37.22 196 GLN A O 1
#

Sequence (196 aa):
MDKWDQEKLEQVVQSKSGKQPPTDIVCKFFLEAIESNKYGWFWECPNGGVTCKYRHALPPGFVLKSKQNKEEEKEEISIEDFLEIERHKLGPNQTPVTLESFKEWKKNRVDRKEADESAARKQKETRIKAGRSQGMSGRDLFDFNPALAQAYEDEEDAFDISTFDREEAEKERDRLYNEKFLTEKTGELSLQAAEQ

Organism: Rhizopus stolonifer (NCBI:txid4846)

Radius of gyration: 31.25 Å; chains: 1; bounding box: 65×60×79 Å

Secondary structure (DSSP, 8-state):
-TT--HHHHHHHHHHHS----S--SBPHHHHHHHHTT--STT---TTTGGG-SSB-SPPTT-----HHHHHS------HHHHHHHHHHHS-S------HHHHHHHHHHHHHHHHHHHHHHHHHHHHHHHTT--TT--HHHHHHH-THHHHTT--GGG---GGG--HHHHHHHHHHHHHHHHHHHHHHHHHHHTT--

pLDDT: mean 75.84, std 12.37, range [37.22, 94.19]

Foldseek 3Di:
DPPQDPVNVVVVVVVVDPDFAPDPAADPQLVVCVLVVVDDPPDARPCHGSPHNHGNDDPPPDDDDHPVNVVVPPPPQPPVNVVVVVVVVDDPDDDDPDPVVVVVVVVVVVVVVVVVVVVVLVVLLVCVVVVNPPPDDPVNNCVNCVVVVVVPPPPPPDDPCVVDPPVVVVVVVVVVVVVVVVVVVVVVVVVVVVPD

InterPro domains:
  IPR000571 Zinc finger, CCCH-type [PS50103] (21-59)
  IPR032378 ZC3H15/TMA46 family, C-terminal [PF16543] (76-169)